Protein AF-N0E521-F1 (afdb_monomer_lite)

Structure (mmCIF, N/CA/C/O backbone):
data_AF-N0E521-F1
#
_entry.id   AF-N0E521-F1
#
loop_
_atom_site.group_PDB
_atom_site.id
_atom_site.type_symbol
_atom_site.label_atom_id
_atom_site.label_alt_id
_atom_site.label_comp_id
_atom_site.label_asym_id
_atom_site.label_entity_id
_atom_site.label_seq_id
_atom_site.pdbx_PDB_ins_code
_atom_site.Cartn_x
_atom_site.Cartn_y
_atom_site.Cartn_z
_atom_site.occupancy
_atom_site.B_iso_or_equiv
_atom_site.auth_seq_id
_atom_site.auth_comp_id
_atom_site.auth_asym_id
_atom_site.auth_atom_id
_atom_site.pdbx_PDB_model_num
ATOM 1 N N . MET A 1 1 ? 16.103 8.199 5.948 1.00 46.59 1 MET A N 1
ATOM 2 C CA . MET A 1 1 ? 16.875 9.278 5.288 1.00 46.59 1 MET A CA 1
ATOM 3 C C . MET A 1 1 ? 18.278 8.823 4.874 1.00 46.59 1 MET A C 1
ATOM 5 O O . MET A 1 1 ? 18.618 9.017 3.719 1.00 46.59 1 MET A O 1
ATOM 9 N N . TRP A 1 2 ? 19.080 8.174 5.734 1.00 37.97 2 TRP A N 1
ATOM 10 C CA . TRP A 1 2 ? 20.387 7.611 5.328 1.00 37.97 2 TRP A CA 1
ATOM 11 C C . TRP A 1 2 ? 20.276 6.378 4.413 1.00 37.97 2 TRP A C 1
ATOM 13 O O . TRP A 1 2 ? 20.953 6.327 3.389 1.00 37.97 2 TRP A O 1
ATOM 23 N N . ASP A 1 3 ? 19.371 5.443 4.712 1.00 48.19 3 ASP A N 1
ATOM 24 C CA . ASP A 1 3 ? 19.195 4.215 3.910 1.00 48.19 3 ASP A CA 1
ATOM 25 C C . ASP A 1 3 ? 18.693 4.485 2.487 1.00 48.19 3 ASP A C 1
ATOM 27 O O . ASP A 1 3 ? 19.039 3.788 1.538 1.00 48.19 3 ASP A O 1
ATOM 31 N N . GLU A 1 4 ? 17.904 5.543 2.326 1.00 47.03 4 GLU A N 1
ATOM 32 C CA . GLU A 1 4 ? 17.359 5.979 1.042 1.00 47.03 4 GLU A CA 1
ATOM 33 C C . GLU A 1 4 ? 18.460 6.555 0.138 1.00 47.03 4 GLU A C 1
ATOM 35 O O . GLU A 1 4 ? 18.543 6.223 -1.043 1.00 47.03 4 GLU A O 1
ATOM 40 N N . VAL A 1 5 ? 19.386 7.330 0.713 1.00 52.94 5 VAL A N 1
ATOM 41 C CA . VAL A 1 5 ? 20.561 7.854 0.000 1.00 52.94 5 VAL A CA 1
ATOM 42 C C . VAL A 1 5 ? 21.521 6.723 -0.383 1.00 52.94 5 VAL A C 1
ATOM 44 O O . VAL A 1 5 ? 22.036 6.720 -1.503 1.00 52.94 5 VAL A O 1
ATOM 47 N N . GLN A 1 6 ? 21.730 5.739 0.501 1.00 53.16 6 GLN A N 1
ATOM 48 C CA . GLN A 1 6 ? 22.562 4.567 0.200 1.00 53.16 6 GLN A CA 1
ATOM 49 C C . GLN A 1 6 ? 21.938 3.692 -0.895 1.00 53.16 6 GLN A C 1
ATOM 51 O O . GLN A 1 6 ? 22.637 3.334 -1.842 1.00 53.16 6 GLN A O 1
ATOM 56 N N . ARG A 1 7 ? 20.617 3.453 -0.864 1.00 57.22 7 ARG A N 1
ATOM 57 C CA . ARG A 1 7 ? 19.898 2.772 -1.958 1.00 57.22 7 ARG A CA 1
ATOM 58 C C . ARG A 1 7 ? 20.082 3.475 -3.296 1.00 57.22 7 ARG A C 1
ATOM 60 O O . ARG A 1 7 ? 20.398 2.820 -4.285 1.00 57.22 7 ARG A O 1
ATOM 67 N N . VAL A 1 8 ? 19.940 4.800 -3.336 1.00 57.16 8 VAL A N 1
ATOM 68 C CA . VAL A 1 8 ? 20.131 5.583 -4.567 1.00 57.16 8 VAL A CA 1
ATOM 69 C C . VAL A 1 8 ? 21.578 5.487 -5.075 1.00 57.16 8 VAL A C 1
ATOM 71 O O . VAL A 1 8 ? 21.795 5.383 -6.284 1.00 57.16 8 VAL A O 1
ATOM 74 N N . MET A 1 9 ? 22.582 5.478 -4.191 1.00 55.28 9 MET A N 1
ATOM 75 C CA . MET A 1 9 ? 23.992 5.313 -4.579 1.00 55.28 9 MET A CA 1
ATOM 76 C C . MET A 1 9 ? 24.327 3.891 -5.059 1.00 55.28 9 MET A C 1
ATOM 78 O O . MET A 1 9 ? 25.021 3.724 -6.067 1.00 55.28 9 MET A O 1
ATOM 82 N N . GLU A 1 10 ? 23.812 2.858 -4.395 1.00 57.22 10 GLU A N 1
ATOM 83 C CA . GLU A 1 10 ? 23.956 1.467 -4.834 1.00 57.22 10 GLU A CA 1
ATOM 84 C C . GLU A 1 10 ? 23.272 1.235 -6.186 1.00 57.22 10 GLU A C 1
ATOM 86 O O . GLU A 1 10 ? 23.843 0.617 -7.084 1.00 57.22 10 GLU A O 1
ATOM 91 N N . HIS A 1 11 ? 22.079 1.799 -6.381 1.00 56.94 11 HIS A N 1
ATOM 92 C CA . HIS A 1 11 ? 21.344 1.719 -7.640 1.00 56.94 11 HIS A CA 1
ATOM 93 C C . HIS A 1 11 ? 22.122 2.344 -8.812 1.00 56.94 11 HIS A C 1
ATOM 95 O O . HIS A 1 11 ? 22.154 1.779 -9.908 1.00 56.94 11 HIS A O 1
ATOM 101 N N . ARG A 1 12 ? 22.814 3.465 -8.562 1.00 54.88 12 ARG A N 1
ATOM 102 C CA . ARG A 1 12 ? 23.687 4.161 -9.529 1.00 54.88 12 ARG A CA 1
ATOM 103 C C . ARG A 1 12 ? 25.037 3.471 -9.776 1.00 54.88 12 ARG A C 1
ATOM 105 O O . ARG A 1 12 ? 25.749 3.852 -10.701 1.00 54.88 12 ARG A O 1
ATOM 112 N N . SER A 1 13 ? 25.422 2.486 -8.960 1.00 52.16 13 SER A N 1
ATOM 113 C CA . SER A 1 13 ? 26.712 1.779 -9.076 1.00 52.16 13 SER A CA 1
ATOM 114 C C . SER A 1 13 ? 26.594 0.323 -9.556 1.00 52.16 13 SER A C 1
ATOM 116 O O . SER A 1 13 ? 27.592 -0.267 -9.983 1.00 52.16 13 SER A O 1
ATOM 118 N N . LYS A 1 14 ? 25.385 -0.258 -9.572 1.00 52.12 14 LYS A N 1
ATOM 119 C CA . LYS A 1 14 ? 25.124 -1.611 -10.097 1.00 52.12 14 LYS A CA 1
ATOM 120 C C . LYS A 1 14 ? 25.264 -1.664 -11.630 1.00 52.12 14 LYS A C 1
ATOM 122 O O . LYS A 1 14 ? 24.544 -0.985 -12.355 1.00 52.12 14 LYS A O 1
ATOM 127 N N . GLY A 1 15 ? 26.148 -2.535 -12.137 1.00 51.25 15 GLY A N 1
ATOM 128 C CA . GLY A 1 15 ? 26.197 -2.920 -13.562 1.00 51.25 15 GLY A CA 1
ATOM 129 C C . GLY A 1 15 ? 27.360 -2.375 -14.406 1.00 51.25 15 GLY A C 1
ATOM 130 O O . GLY A 1 15 ? 27.257 -2.348 -15.633 1.00 51.25 15 GLY A O 1
ATOM 131 N N . GLY A 1 16 ? 28.471 -1.945 -13.795 1.00 48.19 16 GLY A N 1
ATOM 132 C CA . GLY A 1 16 ? 29.667 -1.506 -14.538 1.00 48.19 16 GLY A CA 1
ATOM 133 C C . GLY A 1 16 ? 29.504 -0.161 -15.255 1.00 48.19 16 GLY A C 1
ATOM 134 O O . GLY A 1 16 ? 30.244 0.144 -16.192 1.00 48.19 16 GLY A O 1
ATOM 135 N N . GLN A 1 17 ? 28.530 0.644 -14.832 1.00 53.44 17 GLN A N 1
ATOM 136 C CA . GLN A 1 17 ? 28.246 1.962 -15.385 1.00 53.44 17 GLN A CA 1
ATOM 137 C C . GLN A 1 17 ? 28.867 3.053 -14.505 1.00 53.44 17 GLN A C 1
ATOM 139 O O . GLN A 1 17 ? 28.664 3.084 -13.297 1.00 53.44 17 GLN A O 1
ATOM 144 N N . ARG A 1 18 ? 29.655 3.958 -15.103 1.00 49.66 18 ARG A N 1
ATOM 145 C CA . ARG A 1 18 ? 30.139 5.177 -14.433 1.00 49.66 18 ARG A CA 1
ATOM 146 C C . ARG A 1 18 ? 29.121 6.299 -14.652 1.00 49.66 18 ARG A C 1
ATOM 148 O O . ARG A 1 18 ? 29.211 7.035 -15.633 1.00 49.66 18 ARG A O 1
ATOM 155 N N . ASP A 1 19 ? 28.169 6.444 -13.737 1.00 52.84 19 ASP A N 1
ATOM 156 C CA . ASP A 1 19 ? 27.130 7.488 -13.761 1.00 52.84 19 ASP A CA 1
ATOM 157 C C . ASP A 1 19 ? 27.616 8.829 -13.188 1.00 52.84 19 ASP A C 1
ATOM 159 O O . ASP A 1 19 ? 27.039 9.382 -12.258 1.00 52.84 19 ASP A O 1
ATOM 163 N N . ARG A 1 20 ? 28.718 9.372 -13.725 1.00 54.22 20 ARG A N 1
ATOM 164 C CA . ARG A 1 20 ? 29.311 10.619 -13.199 1.00 54.22 20 ARG A CA 1
ATOM 165 C C . ARG A 1 20 ? 28.753 11.919 -13.791 1.00 54.22 20 ARG A C 1
ATOM 167 O O . ARG A 1 20 ? 28.993 12.958 -13.194 1.00 54.22 20 ARG A O 1
ATOM 174 N N . VAL A 1 21 ? 28.053 11.890 -14.934 1.00 56.22 21 VAL A N 1
ATOM 175 C CA . VAL A 1 21 ? 27.654 13.131 -15.646 1.00 56.22 21 VAL A CA 1
ATOM 176 C C . VAL A 1 21 ? 26.232 13.092 -16.226 1.00 56.22 21 VAL A C 1
ATOM 178 O O . VAL A 1 21 ? 25.493 14.062 -16.094 1.00 56.22 21 VAL A O 1
ATOM 181 N N . HIS A 1 22 ? 25.803 11.975 -16.825 1.00 66.31 22 HIS A N 1
ATOM 182 C CA . HIS A 1 22 ? 24.466 11.845 -17.420 1.00 66.31 22 HIS A CA 1
ATOM 183 C C . HIS A 1 22 ? 23.807 10.532 -16.972 1.00 66.31 22 HIS A C 1
ATOM 185 O O . HIS A 1 22 ? 24.270 9.443 -17.336 1.00 66.31 22 HIS A O 1
ATOM 191 N N . TYR A 1 23 ? 22.759 10.657 -16.153 1.00 69.25 23 TYR A N 1
ATOM 192 C CA . TYR A 1 23 ? 21.972 9.552 -15.603 1.00 69.25 23 TYR A CA 1
ATOM 193 C C . TYR A 1 23 ? 20.644 9.407 -16.350 1.00 69.25 23 TYR A C 1
ATOM 195 O O . TYR A 1 23 ? 20.014 10.408 -16.681 1.00 69.25 23 TYR A O 1
ATOM 203 N N . HIS A 1 24 ? 20.234 8.159 -16.572 1.00 78.19 24 HIS A N 1
ATOM 204 C CA . HIS A 1 24 ? 18.886 7.779 -16.987 1.00 78.19 24 HIS A CA 1
ATOM 205 C C . HIS A 1 24 ? 18.610 6.366 -16.453 1.00 78.19 24 HIS A C 1
ATOM 207 O O . HIS A 1 24 ? 19.466 5.495 -16.588 1.00 78.19 24 HIS A O 1
ATOM 213 N N . TYR A 1 25 ? 17.436 6.099 -15.879 1.00 73.81 25 TYR A N 1
ATOM 214 C CA . TYR A 1 25 ? 17.163 4.826 -15.185 1.00 73.81 25 TYR A CA 1
ATOM 215 C C . TYR A 1 25 ? 17.134 3.593 -16.117 1.00 73.81 25 TYR A C 1
ATOM 217 O O . TYR A 1 25 ? 17.561 2.512 -15.724 1.00 73.81 25 TYR A O 1
ATOM 225 N N . LEU A 1 26 ? 16.717 3.747 -17.382 1.00 78.88 26 LEU A N 1
ATOM 226 C CA . LEU A 1 26 ? 16.814 2.698 -18.419 1.00 78.88 26 LEU A CA 1
ATOM 227 C C . LEU A 1 26 ? 18.245 2.397 -18.910 1.00 78.88 26 LEU A C 1
ATOM 229 O O . LEU A 1 26 ? 18.470 1.454 -19.679 1.00 78.88 26 LEU A O 1
ATOM 233 N N . LYS A 1 27 ? 19.239 3.195 -18.509 1.00 78.50 27 LYS A N 1
ATOM 234 C CA . LYS A 1 27 ? 20.624 3.023 -18.949 1.00 78.50 27 LYS A CA 1
ATOM 235 C C . LYS A 1 27 ? 21.184 1.701 -18.410 1.00 78.50 27 LYS A C 1
ATOM 237 O O . LYS A 1 27 ? 21.121 1.404 -17.225 1.00 78.50 27 LYS A O 1
ATOM 242 N N . GLY A 1 28 ? 21.744 0.885 -19.306 1.00 72.12 28 GLY A N 1
ATOM 243 C CA . GLY A 1 28 ? 22.316 -0.423 -18.958 1.00 72.12 28 GLY A CA 1
ATOM 244 C C . GLY A 1 28 ? 21.333 -1.595 -18.933 1.00 72.12 28 GLY A C 1
ATOM 245 O O . GLY A 1 28 ? 21.794 -2.735 -18.927 1.00 72.12 28 GLY A O 1
ATOM 246 N N . LEU A 1 29 ? 20.025 -1.336 -19.003 1.00 79.69 29 LEU A N 1
ATOM 247 C CA . LEU A 1 29 ? 18.995 -2.371 -19.142 1.00 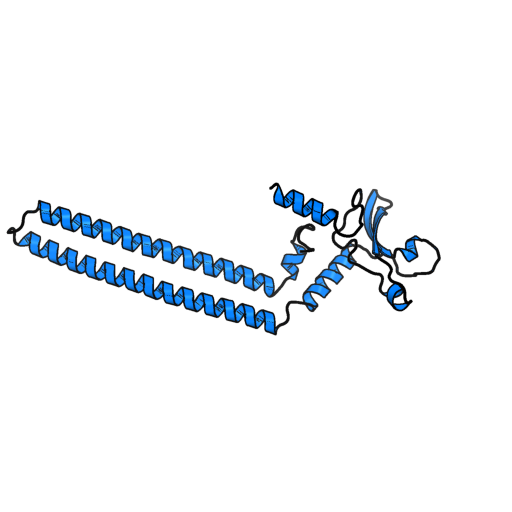79.69 29 LEU A CA 1
ATOM 248 C C . LEU A 1 29 ? 18.717 -2.730 -20.607 1.00 79.69 29 LEU A C 1
ATOM 250 O O . LEU A 1 29 ? 18.365 -3.863 -20.916 1.00 79.69 29 LEU A O 1
ATOM 254 N N . MET A 1 30 ? 18.903 -1.777 -21.520 1.00 84.75 30 MET A N 1
ATOM 255 C CA . MET A 1 30 ? 18.505 -1.940 -22.917 1.00 84.75 30 MET A CA 1
ATOM 256 C C . MET A 1 30 ? 19.641 -2.433 -23.820 1.00 84.75 30 MET A C 1
ATOM 258 O O . MET A 1 30 ? 20.773 -1.931 -23.778 1.00 84.75 30 MET A O 1
ATOM 262 N N . TYR A 1 31 ? 19.297 -3.363 -24.710 1.00 88.88 31 TYR A N 1
ATOM 263 C CA . TYR A 1 31 ? 20.155 -3.873 -25.777 1.00 88.88 31 TYR A CA 1
ATOM 264 C C . TYR A 1 31 ? 19.538 -3.570 -27.144 1.00 88.88 31 TYR A C 1
ATOM 266 O O . TYR A 1 31 ? 18.325 -3.472 -27.298 1.00 88.88 31 TYR A O 1
ATOM 274 N N . CYS A 1 32 ? 20.390 -3.388 -28.146 1.00 90.00 32 CYS A N 1
ATOM 275 C CA . CYS A 1 32 ? 19.971 -3.122 -29.511 1.00 90.00 32 CYS A CA 1
ATOM 276 C C . CYS A 1 32 ? 19.503 -4.418 -30.180 1.00 90.00 32 CYS A C 1
ATOM 278 O O . CYS A 1 32 ? 20.328 -5.270 -30.509 1.00 90.00 32 CYS A O 1
ATOM 280 N N . ASP A 1 33 ? 18.205 -4.513 -30.458 1.00 88.56 33 ASP A N 1
ATOM 281 C CA . ASP A 1 33 ? 17.606 -5.674 -31.120 1.00 88.56 33 ASP A CA 1
ATOM 282 C C . ASP A 1 33 ? 18.217 -5.952 -32.506 1.00 88.56 33 ASP A C 1
ATOM 284 O O . ASP A 1 33 ? 18.636 -7.069 -32.791 1.00 88.56 33 ASP A O 1
ATOM 288 N N . ARG A 1 34 ? 18.439 -4.915 -33.329 1.00 90.56 34 ARG A N 1
ATOM 289 C CA . ARG A 1 34 ? 19.124 -5.063 -34.632 1.00 90.56 34 ARG A CA 1
ATOM 290 C C . ARG A 1 34 ? 20.522 -5.672 -34.509 1.00 90.56 34 ARG A C 1
ATOM 292 O O . ARG A 1 34 ? 20.974 -6.379 -35.400 1.00 90.56 34 ARG A O 1
ATOM 299 N N . CYS A 1 35 ? 21.248 -5.382 -33.431 1.00 90.69 35 CYS A N 1
ATOM 300 C CA . CYS A 1 35 ? 22.546 -6.009 -33.183 1.00 90.69 35 CYS A CA 1
ATOM 301 C C . CYS A 1 35 ? 22.382 -7.477 -32.797 1.00 90.69 35 CYS A C 1
ATOM 303 O O . CYS A 1 35 ? 23.118 -8.312 -33.316 1.00 90.69 35 CYS A O 1
ATOM 305 N N . THR A 1 36 ? 21.405 -7.777 -31.943 1.00 90.25 36 THR A N 1
ATOM 306 C CA . THR A 1 36 ? 21.079 -9.145 -31.535 1.00 90.25 36 THR A CA 1
ATOM 307 C C . THR A 1 36 ? 20.717 -10.008 -32.743 1.00 90.25 36 THR A C 1
ATOM 309 O O . THR A 1 36 ? 21.282 -11.085 -32.902 1.00 90.25 36 THR A O 1
ATOM 312 N N . GLN A 1 37 ? 19.878 -9.499 -33.651 1.00 89.12 37 GLN A N 1
ATOM 313 C CA . GLN A 1 37 ? 19.533 -10.161 -34.917 1.00 89.12 37 GLN A CA 1
ATOM 314 C C . GLN A 1 37 ? 20.762 -10.422 -35.806 1.00 89.12 37 GLN A C 1
ATOM 316 O O . GLN A 1 37 ? 20.825 -11.427 -36.503 1.00 89.12 37 GLN A O 1
ATOM 321 N N . ASN A 1 38 ? 21.775 -9.553 -35.733 1.00 88.25 38 ASN A N 1
ATOM 322 C CA . ASN A 1 38 ? 23.062 -9.708 -36.417 1.00 88.25 38 ASN A CA 1
ATOM 323 C C . ASN A 1 38 ? 24.096 -10.519 -35.602 1.00 88.25 38 ASN A C 1
ATOM 325 O O . ASN A 1 38 ? 25.300 -10.404 -35.836 1.00 88.25 38 ASN A O 1
ATOM 329 N N . GLY A 1 39 ? 23.656 -11.303 -34.612 1.00 88.75 39 GLY A N 1
ATOM 330 C CA . GLY A 1 39 ? 24.503 -12.227 -33.854 1.00 88.75 39 GLY A CA 1
ATOM 331 C C . GLY A 1 39 ? 25.431 -11.575 -32.827 1.00 88.75 39 GLY A C 1
ATOM 332 O O . GLY A 1 39 ? 26.392 -12.204 -32.388 1.00 88.75 39 GLY A O 1
ATOM 333 N N . ARG A 1 40 ? 25.185 -10.320 -32.426 1.00 89.12 40 ARG A N 1
ATOM 334 C CA . ARG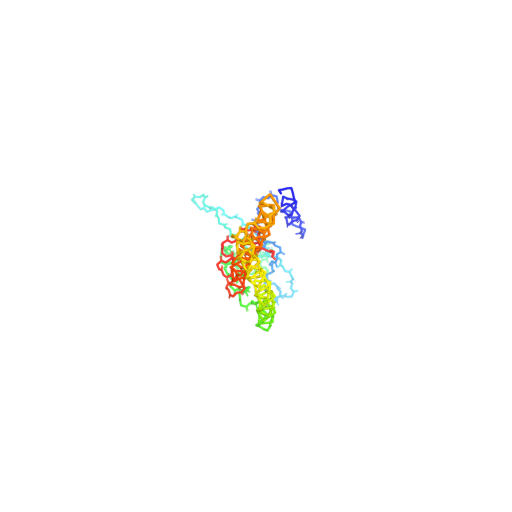 A 1 40 ? 26.024 -9.616 -31.441 1.00 89.12 40 ARG A CA 1
ATOM 335 C C . ARG A 1 40 ? 25.201 -8.911 -30.366 1.00 89.12 40 ARG A C 1
ATOM 337 O O . ARG A 1 40 ? 24.245 -8.198 -30.647 1.00 89.12 40 ARG A O 1
ATOM 344 N N . ALA A 1 41 ? 25.634 -9.005 -29.115 1.00 88.00 41 ALA A N 1
ATOM 345 C CA . ALA A 1 41 ? 25.039 -8.226 -28.035 1.00 88.00 41 ALA A CA 1
ATOM 346 C C . ALA A 1 41 ? 25.621 -6.804 -28.027 1.00 88.00 41 ALA A C 1
ATOM 348 O O . ALA A 1 41 ? 26.826 -6.613 -27.863 1.00 88.00 41 ALA A O 1
ATOM 349 N N . SER A 1 42 ? 24.775 -5.784 -28.179 1.00 88.25 42 SER A N 1
ATOM 350 C CA . SER A 1 42 ? 25.200 -4.382 -28.089 1.00 88.25 42 SER A CA 1
ATOM 351 C C . SER A 1 42 ? 24.282 -3.594 -27.170 1.00 88.25 42 SER A C 1
ATOM 353 O O . SER A 1 42 ? 23.070 -3.594 -27.364 1.00 88.25 42 SER A O 1
ATOM 355 N N . ARG A 1 43 ? 24.853 -2.913 -26.174 1.00 88.69 43 ARG A N 1
ATOM 356 C CA . ARG A 1 43 ? 24.092 -2.083 -25.230 1.00 88.69 43 ARG A CA 1
ATOM 357 C C . ARG A 1 43 ? 23.661 -0.764 -25.863 1.00 88.69 43 ARG A C 1
ATOM 359 O O . ARG A 1 43 ? 24.378 -0.199 -26.694 1.00 88.69 43 ARG A O 1
ATOM 366 N N . MET A 1 44 ? 22.520 -0.262 -25.406 1.00 89.44 44 MET A N 1
ATOM 367 C CA . MET A 1 44 ? 22.089 1.108 -25.662 1.00 89.44 44 MET A CA 1
ATOM 368 C C . MET A 1 44 ? 22.813 2.060 -24.704 1.00 89.44 44 MET A C 1
ATOM 370 O O . MET A 1 44 ? 22.931 1.800 -23.505 1.00 89.44 44 MET A O 1
ATOM 374 N N . ILE A 1 45 ? 23.317 3.159 -25.251 1.00 88.62 45 ILE A N 1
ATOM 375 C CA . ILE A 1 45 ? 24.042 4.212 -24.549 1.00 88.62 45 ILE A CA 1
ATOM 376 C C . ILE A 1 45 ? 23.148 5.442 -24.491 1.00 88.62 45 ILE A C 1
ATOM 378 O O . ILE A 1 45 ? 22.618 5.876 -25.513 1.00 88.62 45 ILE A O 1
ATOM 382 N N . PHE A 1 46 ? 23.003 5.993 -23.291 1.00 88.00 46 PHE A N 1
ATOM 383 C CA . PHE A 1 46 ? 22.322 7.258 -23.068 1.00 88.00 46 PHE A CA 1
ATOM 384 C C . PHE A 1 46 ? 23.236 8.432 -23.431 1.00 88.00 46 PHE A C 1
ATOM 386 O O . PHE A 1 46 ? 24.403 8.455 -23.030 1.00 88.00 46 PHE A O 1
ATOM 393 N N . THR A 1 47 ? 22.712 9.405 -24.169 1.00 85.31 47 THR A N 1
ATOM 394 C CA . THR A 1 47 ? 23.430 10.615 -24.571 1.00 85.31 47 THR A CA 1
ATOM 395 C C . THR A 1 47 ? 22.510 11.829 -24.510 1.00 85.31 47 THR A C 1
ATOM 397 O O . THR A 1 47 ? 21.315 11.718 -24.777 1.00 85.31 47 THR A O 1
ATOM 400 N N . LYS A 1 48 ? 23.079 12.986 -24.162 1.00 85.62 48 LYS A N 1
ATOM 401 C CA . LYS A 1 48 ? 22.401 14.280 -24.218 1.00 85.62 48 LYS A CA 1
ATOM 402 C C . LYS A 1 48 ? 22.983 15.081 -25.371 1.00 85.62 48 LYS A C 1
ATOM 404 O O . LYS A 1 48 ? 24.202 15.211 -25.464 1.00 85.62 48 LYS A O 1
ATOM 409 N N . ALA A 1 49 ? 22.124 15.604 -26.233 1.00 82.62 49 ALA A N 1
ATOM 410 C CA . ALA A 1 49 ? 22.513 16.469 -27.337 1.00 82.62 49 ALA A CA 1
ATOM 411 C C . ALA A 1 49 ? 21.974 17.881 -27.105 1.00 82.62 49 ALA A C 1
ATOM 413 O O . ALA A 1 49 ? 20.802 18.053 -26.778 1.00 82.62 49 ALA A O 1
ATOM 414 N N . GLU A 1 50 ? 22.825 18.884 -27.294 1.00 82.19 50 GLU A N 1
ATOM 415 C CA . GLU A 1 50 ? 22.427 20.289 -27.240 1.00 82.19 50 GLU A CA 1
ATOM 416 C C . GLU A 1 50 ? 21.838 20.715 -28.594 1.00 82.19 50 GLU A C 1
ATOM 418 O O . GLU A 1 50 ? 22.427 20.510 -29.659 1.00 82.19 50 GLU A O 1
ATOM 423 N N . GLY A 1 51 ? 20.632 21.269 -28.558 1.00 76.94 51 GLY A N 1
ATOM 424 C CA . GLY A 1 51 ? 19.937 21.822 -29.707 1.00 76.94 51 GLY A CA 1
ATOM 425 C C . GLY A 1 51 ? 20.408 23.235 -30.040 1.00 76.94 51 GLY A C 1
ATOM 426 O O . GLY A 1 51 ? 21.031 23.929 -29.245 1.00 76.94 51 GLY A O 1
ATOM 427 N N . ARG A 1 52 ? 20.028 23.723 -31.225 1.00 74.81 52 ARG A N 1
ATOM 428 C CA . ARG A 1 52 ? 20.452 25.041 -31.746 1.00 74.81 52 ARG A CA 1
ATOM 429 C C . ARG A 1 52 ? 20.046 26.248 -30.886 1.00 74.81 52 ARG A C 1
ATOM 431 O O . ARG A 1 52 ? 20.548 27.339 -31.123 1.00 74.81 52 ARG A O 1
ATOM 438 N N . ARG A 1 53 ? 19.104 26.074 -29.955 1.00 77.81 53 ARG A N 1
ATOM 439 C CA . ARG A 1 53 ? 18.582 27.119 -29.057 1.00 77.81 53 ARG A CA 1
ATOM 440 C C . ARG A 1 53 ? 19.069 26.968 -27.607 1.00 77.81 53 ARG A C 1
ATOM 442 O O . ARG A 1 53 ? 18.598 27.704 -26.753 1.00 77.81 53 ARG A O 1
ATOM 449 N N . GLY A 1 54 ? 19.989 26.034 -27.340 1.00 74.12 54 GLY A N 1
ATOM 450 C CA . GLY A 1 54 ? 20.478 25.720 -25.991 1.00 74.12 54 GLY A CA 1
ATOM 451 C C . GLY A 1 54 ? 19.633 24.690 -25.227 1.00 74.12 54 GLY A C 1
ATOM 452 O O . GLY A 1 54 ? 19.948 24.371 -24.085 1.00 74.12 54 GLY A O 1
ATOM 453 N N . ASP A 1 55 ? 18.573 24.150 -25.841 1.00 80.19 55 ASP A N 1
ATOM 454 C CA . ASP A 1 55 ? 17.759 23.081 -25.248 1.00 80.19 55 ASP A CA 1
ATOM 455 C C . ASP A 1 55 ? 18.493 21.736 -25.302 1.00 80.19 55 ASP A C 1
ATOM 457 O O . ASP A 1 55 ? 19.047 21.373 -26.340 1.00 80.19 55 ASP A O 1
ATOM 461 N N . TYR A 1 56 ? 18.449 20.955 -24.224 1.00 79.56 56 TYR A N 1
ATOM 462 C CA . TYR A 1 56 ? 19.028 19.611 -24.190 1.00 79.56 56 TYR A CA 1
ATOM 463 C C . TYR A 1 56 ? 17.984 18.553 -24.536 1.00 79.56 56 TYR A C 1
ATOM 465 O O . TYR A 1 56 ? 16.887 18.539 -23.984 1.00 79.56 56 TYR A O 1
ATOM 473 N N . TYR A 1 57 ? 18.363 17.629 -25.412 1.00 83.50 57 TYR A N 1
ATOM 474 C CA . TYR A 1 57 ? 17.542 16.500 -25.822 1.00 83.50 57 TYR A CA 1
ATOM 475 C C . TYR A 1 57 ? 18.211 15.186 -25.438 1.00 83.50 57 TYR A C 1
ATOM 477 O O . TYR A 1 57 ? 19.389 14.952 -25.725 1.00 83.50 57 TYR A O 1
ATOM 485 N N . ASP A 1 58 ? 17.424 14.319 -24.819 1.00 89.44 58 ASP A N 1
ATOM 486 C CA . ASP A 1 58 ? 17.861 13.042 -24.279 1.00 89.44 58 ASP A CA 1
ATOM 487 C C . ASP A 1 58 ? 17.597 11.918 -25.291 1.00 89.44 58 ASP A C 1
ATOM 489 O O . ASP A 1 58 ? 16.484 11.772 -25.804 1.00 89.44 58 ASP A O 1
ATOM 493 N N . TYR A 1 59 ? 18.620 11.110 -25.581 1.00 90.44 59 TYR A N 1
ATOM 494 C CA . TYR A 1 59 ? 18.552 10.038 -26.575 1.00 90.44 59 TYR A CA 1
ATOM 495 C C . TYR A 1 59 ? 19.225 8.748 -26.109 1.00 90.44 59 TYR A C 1
ATOM 497 O O . TYR A 1 59 ? 20.183 8.747 -25.334 1.00 90.44 59 TYR A O 1
ATOM 505 N N . PHE A 1 60 ? 18.784 7.639 -26.697 1.00 90.81 60 PHE A N 1
ATOM 506 C CA . PHE A 1 60 ? 19.474 6.359 -26.678 1.00 90.81 60 PHE A CA 1
ATOM 507 C C . PHE A 1 60 ? 20.040 6.017 -28.054 1.00 90.81 60 PHE A C 1
ATOM 509 O O . PHE A 1 60 ? 19.362 6.121 -29.074 1.00 90.81 60 PHE A O 1
ATOM 516 N N . ALA A 1 61 ? 21.285 5.549 -28.079 1.00 91.31 61 ALA A N 1
ATOM 517 C CA . ALA A 1 61 ? 21.949 5.082 -29.289 1.00 91.31 61 ALA A CA 1
ATOM 518 C C . ALA A 1 61 ? 22.645 3.743 -29.053 1.00 91.31 61 ALA A C 1
ATOM 520 O O . ALA A 1 61 ? 23.208 3.489 -27.990 1.00 91.31 61 ALA A O 1
ATOM 521 N N . CYS A 1 62 ? 22.648 2.878 -30.062 1.00 91.69 62 CYS A N 1
ATOM 522 C CA . CYS A 1 62 ? 23.415 1.639 -30.010 1.00 91.69 62 CYS A CA 1
ATOM 523 C C . CYS A 1 62 ? 24.922 1.940 -29.914 1.00 91.69 62 CYS A C 1
ATOM 525 O O . CYS A 1 62 ? 25.448 2.730 -30.700 1.00 91.69 62 CYS A O 1
ATOM 527 N N . ARG A 1 63 ? 25.646 1.258 -29.014 1.00 89.75 63 ARG A N 1
ATOM 528 C CA . ARG A 1 63 ? 27.106 1.404 -28.885 1.00 89.75 63 ARG A CA 1
ATOM 529 C C . ARG A 1 63 ? 27.845 1.202 -30.213 1.00 89.75 63 ARG A C 1
ATOM 531 O O . ARG A 1 63 ? 28.711 1.998 -30.551 1.00 89.75 63 ARG A O 1
ATOM 538 N N . VAL A 1 64 ? 27.484 0.176 -30.984 1.00 88.62 64 VAL A N 1
ATOM 539 C CA . VAL A 1 64 ? 28.157 -0.140 -32.261 1.00 88.62 64 VAL A CA 1
ATOM 540 C C . VAL A 1 64 ? 27.943 0.957 -33.311 1.00 88.62 64 VAL A C 1
ATOM 542 O O . VAL A 1 64 ? 28.817 1.202 -34.138 1.00 88.62 64 VAL A O 1
ATOM 545 N N . ARG A 1 65 ? 26.804 1.659 -33.263 1.00 89.62 65 ARG A N 1
ATOM 546 C CA . ARG A 1 65 ? 26.579 2.844 -34.100 1.00 89.62 65 ARG A CA 1
ATOM 547 C C . ARG A 1 65 ? 27.524 3.978 -33.710 1.00 89.62 65 ARG A C 1
ATOM 549 O O . ARG A 1 65 ? 28.119 4.590 -34.589 1.00 89.62 65 ARG A O 1
ATOM 556 N N . LEU A 1 66 ? 27.663 4.247 -32.410 1.00 87.12 66 LEU A N 1
ATOM 557 C CA . LEU A 1 66 ? 28.533 5.314 -31.901 1.00 87.12 66 LEU A CA 1
ATOM 558 C C . LEU A 1 66 ? 30.015 5.072 -32.220 1.00 87.12 66 LEU A C 1
ATOM 560 O O . LEU A 1 66 ? 30.764 6.025 -32.387 1.00 87.12 66 LEU A O 1
ATOM 564 N N . GLU A 1 67 ? 30.429 3.811 -32.361 1.00 86.69 67 GLU A N 1
ATOM 565 C CA . GLU A 1 67 ? 31.781 3.441 -32.800 1.00 86.69 67 GLU A CA 1
ATOM 566 C C . GLU A 1 67 ? 32.047 3.754 -34.292 1.00 86.69 67 GLU A C 1
ATOM 568 O O . GLU A 1 67 ? 33.178 3.617 -34.754 1.00 86.69 67 GLU A O 1
ATOM 573 N N . GLY A 1 68 ? 31.036 4.189 -35.059 1.00 76.31 68 GLY A N 1
ATOM 574 C CA . GLY A 1 68 ? 31.209 4.820 -36.374 1.00 76.31 68 GLY A CA 1
ATOM 575 C C . GLY A 1 68 ? 31.560 3.883 -37.535 1.00 76.31 68 GL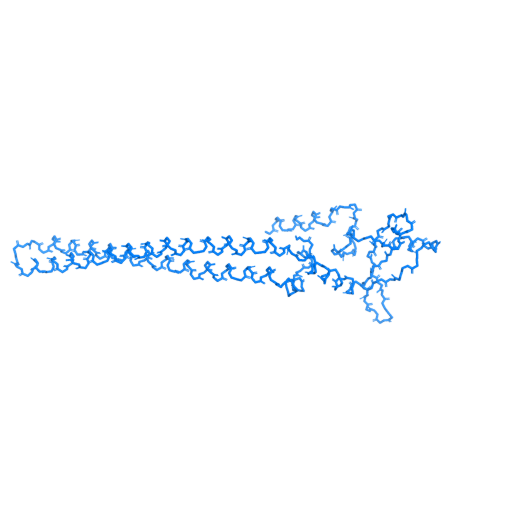Y A C 1
ATOM 576 O O . GLY A 1 68 ? 31.751 4.345 -38.654 1.00 76.31 68 GLY A O 1
ATOM 577 N N . LYS A 1 69 ? 31.607 2.562 -37.323 1.00 77.50 69 LYS A N 1
ATOM 578 C CA . LYS A 1 69 ? 32.010 1.579 -38.353 1.00 77.50 69 LYS A CA 1
ATOM 579 C C . LYS A 1 69 ? 30.896 1.181 -39.336 1.00 77.50 69 LYS A C 1
ATOM 581 O O . LYS A 1 69 ? 31.044 0.197 -40.052 1.00 77.50 69 LYS A O 1
ATOM 586 N N . GLY A 1 70 ? 29.751 1.871 -39.320 1.00 76.94 70 GLY A N 1
ATOM 587 C CA . GLY A 1 70 ? 28.597 1.564 -40.181 1.00 76.94 70 GLY A CA 1
ATOM 588 C C . GLY A 1 70 ? 27.933 0.208 -39.914 1.00 76.94 70 GLY A C 1
ATOM 589 O O . GLY A 1 70 ? 27.108 -0.241 -40.697 1.00 76.94 70 GLY A O 1
ATOM 590 N N . GLN A 1 71 ? 28.276 -0.467 -38.814 1.00 82.62 71 GLN A N 1
ATOM 591 C CA . GLN A 1 71 ? 27.830 -1.840 -38.580 1.00 82.62 71 GLN A CA 1
ATOM 592 C C . GLN A 1 71 ? 26.425 -1.919 -37.965 1.00 82.62 71 GLN A C 1
ATOM 594 O O . GLN A 1 71 ? 25.880 -3.014 -37.882 1.00 82.62 71 GLN A O 1
ATOM 599 N N . CYS A 1 72 ? 25.853 -0.805 -37.496 1.00 88.19 72 CYS A N 1
ATOM 600 C CA . CYS A 1 72 ? 24.493 -0.698 -36.962 1.00 88.19 72 CYS A CA 1
ATOM 601 C C . CYS A 1 72 ? 23.837 0.579 -37.494 1.00 88.19 72 CYS A C 1
ATOM 603 O O . CYS A 1 72 ? 24.389 1.668 -37.331 1.00 88.19 72 CYS A O 1
ATOM 605 N N . ASP A 1 73 ? 22.653 0.449 -38.082 1.00 89.19 73 ASP A N 1
ATOM 606 C CA . ASP A 1 73 ? 21.906 1.531 -38.728 1.00 89.19 73 ASP A CA 1
ATOM 607 C C . ASP A 1 73 ? 20.751 2.081 -37.866 1.00 89.19 73 ASP A C 1
ATOM 609 O O . ASP A 1 73 ? 20.089 3.037 -38.267 1.00 89.19 73 ASP A O 1
ATOM 613 N N . LEU A 1 74 ? 20.538 1.538 -36.658 1.00 89.75 74 LEU A N 1
ATOM 614 C CA . LEU A 1 74 ? 19.477 1.965 -35.734 1.00 89.75 74 LEU A CA 1
ATOM 615 C C . LEU A 1 74 ? 19.541 3.484 -35.478 1.00 89.75 74 LEU A C 1
ATOM 617 O O . LEU A 1 74 ? 20.606 3.954 -35.077 1.00 89.75 74 LEU A O 1
ATOM 621 N N . PRO A 1 75 ? 18.464 4.266 -35.668 1.00 90.38 75 PRO A N 1
ATOM 622 C CA . PRO A 1 75 ? 18.485 5.705 -35.410 1.00 90.38 75 PRO A CA 1
ATOM 623 C C . PRO A 1 75 ? 18.684 6.028 -33.920 1.00 90.38 75 PRO A C 1
ATOM 625 O O . PRO A 1 75 ? 18.553 5.165 -33.052 1.00 90.38 75 PRO A O 1
ATOM 628 N N . TYR A 1 76 ? 18.999 7.292 -33.625 1.00 90.00 76 TYR A N 1
ATOM 629 C CA . TYR A 1 76 ? 18.930 7.799 -32.254 1.00 90.00 76 TYR A CA 1
ATOM 630 C C . TYR A 1 76 ? 17.472 7.777 -31.806 1.00 90.00 76 TYR A C 1
ATOM 632 O O . TYR A 1 76 ? 16.608 8.324 -32.489 1.00 90.00 76 TYR A O 1
ATOM 640 N N . LEU A 1 77 ? 17.207 7.130 -30.678 1.00 91.31 77 LEU A N 1
ATOM 641 C CA . LEU A 1 77 ? 15.863 6.992 -30.137 1.00 91.31 77 LEU A CA 1
ATOM 642 C C . LEU A 1 77 ? 15.643 8.078 -29.081 1.00 91.31 77 LEU A C 1
ATOM 644 O O . LEU A 1 77 ? 16.422 8.119 -28.125 1.00 91.31 77 LEU A O 1
ATOM 648 N N . PRO A 1 78 ? 14.638 8.960 -29.220 1.00 91.38 78 PRO A N 1
ATOM 649 C CA . PRO A 1 78 ? 14.311 9.934 -28.183 1.00 91.38 78 PRO A CA 1
ATOM 650 C C . PRO A 1 78 ? 13.975 9.223 -26.874 1.00 91.38 78 PRO A C 1
ATOM 652 O O . PRO A 1 78 ? 13.152 8.306 -26.874 1.00 91.38 78 PRO A O 1
ATOM 655 N N . ALA A 1 79 ? 14.586 9.646 -25.766 1.00 87.56 79 ALA A N 1
ATOM 656 C CA . ALA A 1 79 ? 14.404 9.004 -24.467 1.00 87.56 79 ALA A CA 1
ATOM 657 C C . ALA A 1 79 ? 12.920 8.913 -24.091 1.00 87.56 79 ALA A C 1
ATOM 659 O O . ALA A 1 79 ? 12.438 7.814 -23.860 1.00 87.56 79 ALA A O 1
ATOM 660 N N . ALA A 1 80 ? 12.167 10.011 -24.204 1.00 83.06 80 ALA A N 1
ATOM 661 C CA . ALA A 1 80 ? 10.733 10.039 -23.898 1.00 83.06 80 ALA A CA 1
ATOM 662 C C . ALA A 1 80 ? 9.899 8.999 -24.677 1.00 83.06 80 ALA A C 1
ATOM 664 O O . ALA A 1 80 ? 8.958 8.423 -24.139 1.00 83.06 80 ALA A O 1
ATOM 665 N N . GLN A 1 81 ? 10.241 8.723 -25.942 1.00 85.62 81 GLN A N 1
ATOM 666 C CA . GLN A 1 81 ? 9.540 7.698 -26.730 1.00 85.62 81 GLN A CA 1
ATOM 667 C C . GLN A 1 81 ? 9.906 6.291 -26.259 1.00 85.62 81 GLN A C 1
ATOM 669 O O . GLN A 1 81 ? 9.046 5.419 -26.170 1.00 85.62 81 GLN A O 1
ATOM 674 N N . VAL A 1 82 ? 11.183 6.072 -25.942 1.00 86.69 82 VAL A N 1
ATOM 675 C CA . VAL A 1 82 ? 11.654 4.803 -25.383 1.00 86.69 82 VAL A CA 1
ATOM 676 C C . VAL A 1 82 ? 10.987 4.534 -24.037 1.00 86.69 82 VAL A C 1
ATOM 678 O O . VAL A 1 82 ? 10.495 3.433 -23.825 1.00 86.69 82 VAL A O 1
ATOM 681 N N . GLU A 1 83 ? 10.915 5.532 -23.160 1.00 84.25 83 GLU A N 1
ATOM 682 C CA . GLU A 1 83 ? 10.230 5.437 -21.869 1.00 84.25 83 GLU A CA 1
ATOM 683 C C . GLU A 1 83 ? 8.757 5.078 -22.032 1.00 84.25 83 GLU A C 1
ATOM 685 O O . GLU A 1 83 ? 8.282 4.151 -21.382 1.00 84.25 83 GLU A O 1
ATOM 690 N N . TRP A 1 84 ? 8.056 5.753 -22.947 1.00 80.94 84 TRP A N 1
ATOM 691 C CA . TRP A 1 84 ? 6.655 5.459 -23.231 1.00 80.94 84 TRP A CA 1
ATOM 692 C C . TRP A 1 84 ? 6.460 4.010 -23.690 1.00 80.94 84 TRP A C 1
ATOM 694 O O . TRP A 1 84 ? 5.621 3.297 -23.147 1.00 80.94 84 TRP A O 1
ATOM 704 N N . HIS A 1 85 ? 7.279 3.536 -24.634 1.00 81.12 85 HIS A N 1
ATOM 705 C CA . HIS A 1 85 ? 7.192 2.160 -25.129 1.00 81.12 85 HIS A CA 1
ATOM 706 C C . HIS A 1 85 ? 7.578 1.114 -24.080 1.00 81.12 85 HIS A C 1
ATOM 708 O O . HIS A 1 85 ? 7.006 0.023 -24.073 1.00 81.12 85 HIS A O 1
ATOM 714 N N . VAL A 1 86 ? 8.535 1.423 -23.202 1.00 78.75 86 VAL A N 1
ATOM 715 C CA . VAL A 1 86 ? 8.887 0.553 -22.076 1.00 78.75 86 VAL A CA 1
ATOM 716 C C . VAL A 1 86 ? 7.715 0.473 -21.100 1.00 78.75 86 VAL A C 1
ATOM 718 O O . VAL A 1 86 ? 7.295 -0.634 -20.780 1.00 78.75 86 VAL A O 1
ATOM 721 N N . ALA A 1 87 ? 7.136 1.606 -20.697 1.00 72.25 87 ALA A N 1
ATOM 722 C CA . ALA A 1 87 ? 5.966 1.654 -19.818 1.00 72.25 87 ALA A CA 1
ATOM 723 C C . ALA A 1 87 ? 4.794 0.829 -20.375 1.00 72.25 87 ALA A C 1
ATOM 725 O O . ALA A 1 87 ? 4.267 -0.062 -19.713 1.00 72.25 87 ALA A O 1
ATOM 726 N N . ASP A 1 88 ? 4.454 1.076 -21.638 1.00 72.94 88 ASP A N 1
ATOM 727 C CA . ASP A 1 88 ? 3.388 0.406 -22.379 1.00 72.94 88 ASP A CA 1
ATOM 728 C C . ASP A 1 88 ? 3.645 -1.111 -22.519 1.00 72.94 88 ASP A C 1
ATOM 730 O O . ASP A 1 88 ? 2.733 -1.933 -22.406 1.00 72.94 88 ASP A O 1
ATOM 734 N N . HIS A 1 89 ? 4.903 -1.530 -22.691 1.00 72.25 89 HIS A N 1
ATOM 735 C CA . HIS A 1 89 ? 5.265 -2.948 -22.691 1.00 72.25 89 HIS A CA 1
ATOM 736 C C . HIS A 1 89 ? 5.161 -3.597 -21.303 1.00 72.25 89 HIS A C 1
ATOM 738 O O . HIS A 1 89 ? 4.652 -4.711 -21.212 1.00 72.25 89 HIS A O 1
ATOM 744 N N . TYR A 1 90 ? 5.580 -2.917 -20.232 1.00 63.81 90 TYR A N 1
ATOM 745 C CA . TYR A 1 90 ? 5.418 -3.407 -18.857 1.00 63.81 90 TYR A CA 1
ATOM 746 C C . TYR A 1 90 ? 3.946 -3.556 -18.463 1.00 63.81 90 TYR A C 1
ATOM 748 O O . TYR A 1 90 ? 3.593 -4.505 -17.770 1.00 63.81 90 TYR A O 1
ATOM 756 N N . VAL A 1 91 ? 3.074 -2.677 -18.958 1.00 60.59 91 VAL A N 1
ATOM 757 C CA . VAL A 1 91 ? 1.622 -2.792 -18.760 1.00 60.59 91 VAL A CA 1
ATOM 758 C C . VAL A 1 91 ? 1.065 -4.015 -19.490 1.00 60.59 91 VAL A C 1
ATOM 760 O O . VAL A 1 91 ? 0.280 -4.768 -18.917 1.00 60.59 91 VAL A O 1
ATOM 763 N N . ARG A 1 92 ? 1.507 -4.271 -20.729 1.00 60.97 92 ARG A N 1
ATOM 764 C CA . ARG A 1 92 ? 1.122 -5.483 -21.479 1.00 60.97 92 ARG A CA 1
ATOM 765 C C . ARG A 1 92 ? 1.673 -6.776 -20.879 1.00 60.97 92 ARG A C 1
ATOM 767 O O . ARG A 1 92 ? 1.020 -7.808 -20.979 1.00 60.97 92 ARG A O 1
ATOM 774 N N . LEU A 1 93 ? 2.849 -6.718 -20.259 1.00 61.38 93 LEU A N 1
ATOM 775 C CA . LEU A 1 93 ? 3.429 -7.791 -19.447 1.00 61.38 93 LEU A CA 1
ATOM 776 C C . LEU A 1 93 ? 2.835 -7.860 -18.036 1.00 61.38 93 LEU A C 1
ATOM 778 O O . LEU A 1 93 ? 3.360 -8.622 -17.224 1.00 61.38 93 LEU A O 1
ATOM 782 N N . GLY A 1 94 ? 1.808 -7.051 -17.734 1.00 58.34 94 GLY A N 1
ATOM 783 C CA . GLY A 1 94 ? 1.236 -6.906 -16.401 1.00 58.34 94 GLY A CA 1
ATOM 784 C C . GLY A 1 94 ? 1.053 -8.248 -15.701 1.00 58.34 94 GLY A C 1
ATOM 785 O O . GLY A 1 94 ? 0.863 -9.265 -16.366 1.00 58.34 94 GLY A O 1
ATOM 786 N N . LEU A 1 95 ? 1.123 -8.232 -14.365 1.00 60.97 95 LEU A N 1
ATOM 787 C CA . LEU A 1 95 ? 1.035 -9.421 -13.506 1.00 60.97 95 LEU A CA 1
ATOM 788 C C . LEU A 1 95 ? 0.079 -10.469 -14.098 1.00 60.97 95 LEU A C 1
ATOM 790 O O . LEU A 1 95 ? -1.031 -10.092 -14.453 1.00 60.97 95 LEU A O 1
ATOM 794 N N . PRO A 1 96 ? 0.462 -11.749 -14.250 1.00 68.88 96 PRO A N 1
ATOM 795 C CA . PRO A 1 96 ? -0.419 -12.750 -14.847 1.00 68.88 96 PRO A CA 1
ATOM 796 C C . PRO A 1 96 ? -1.829 -12.669 -14.252 1.00 68.88 96 PRO A C 1
ATOM 798 O O . PRO A 1 96 ? -1.964 -12.487 -13.042 1.00 68.88 96 PRO A O 1
ATOM 801 N N . HIS A 1 97 ? -2.866 -12.751 -15.090 1.00 66.50 97 HIS A N 1
ATOM 802 C CA . HIS A 1 97 ? -4.260 -12.620 -14.649 1.00 66.50 97 HIS A CA 1
ATOM 803 C C . HIS A 1 97 ? -4.552 -13.510 -13.435 1.00 66.50 97 HIS A C 1
ATOM 805 O O . HIS A 1 97 ? -5.016 -13.017 -12.415 1.00 66.50 97 HIS A O 1
ATOM 811 N N . ASP A 1 98 ? -4.115 -14.764 -13.502 1.00 69.06 98 ASP A N 1
ATOM 812 C CA . ASP A 1 98 ? -4.255 -15.761 -12.442 1.00 69.06 98 ASP A CA 1
ATOM 813 C C . ASP A 1 98 ? -3.568 -15.338 -11.131 1.00 69.06 98 ASP A C 1
ATOM 815 O O . ASP A 1 98 ? -4.061 -15.609 -10.042 1.00 69.06 98 ASP A O 1
ATOM 819 N N . PHE A 1 99 ? -2.432 -14.636 -11.215 1.00 68.62 99 PHE A N 1
ATOM 820 C CA . PHE A 1 99 ? -1.733 -14.113 -10.040 1.00 68.62 99 PHE A CA 1
ATOM 821 C C . PHE A 1 99 ? -2.477 -12.923 -9.425 1.00 68.62 99 PHE A C 1
ATOM 823 O O . PHE A 1 99 ? -2.535 -12.801 -8.203 1.00 68.62 99 PHE A O 1
ATOM 830 N N . ARG A 1 100 ? -3.071 -12.060 -10.259 1.00 69.19 100 ARG A N 1
ATOM 831 C CA . ARG A 1 100 ? -3.928 -10.964 -9.786 1.00 69.19 100 ARG A CA 1
ATOM 832 C C . ARG A 1 100 ? -5.189 -11.494 -9.120 1.00 69.19 100 ARG A C 1
ATOM 834 O O . ARG A 1 100 ? -5.490 -11.063 -8.015 1.00 69.19 100 ARG A O 1
ATOM 841 N N . GLU A 1 101 ? -5.881 -12.444 -9.744 1.00 73.94 101 GLU A N 1
ATOM 842 C CA . GLU A 1 101 ? -7.065 -13.077 -9.156 1.00 73.94 101 GLU A CA 1
ATOM 843 C C . GLU A 1 101 ? -6.731 -13.757 -7.830 1.00 73.94 101 GLU A C 1
ATOM 845 O O . GLU A 1 101 ? -7.405 -13.496 -6.838 1.00 73.94 101 GLU A O 1
ATOM 850 N N . ALA A 1 102 ? -5.640 -14.528 -7.772 1.00 75.69 102 ALA A N 1
ATOM 851 C CA . ALA A 1 102 ? -5.212 -15.185 -6.542 1.00 75.69 102 ALA A CA 1
ATOM 852 C C . ALA A 1 102 ? -4.904 -14.187 -5.412 1.00 75.69 102 ALA A C 1
ATOM 854 O O . ALA A 1 102 ? -5.254 -14.435 -4.259 1.00 75.69 102 ALA A O 1
ATOM 855 N N . ILE A 1 103 ? -4.265 -13.049 -5.717 1.00 75.19 103 ILE A N 1
ATOM 856 C CA . ILE A 1 103 ? -4.014 -11.999 -4.720 1.00 75.19 103 ILE A CA 1
ATOM 857 C C . ILE A 1 103 ? -5.322 -11.349 -4.279 1.00 75.19 103 ILE A C 1
ATOM 859 O O . ILE A 1 103 ? -5.541 -11.197 -3.080 1.00 75.19 103 ILE A O 1
ATOM 863 N N . THR A 1 104 ? -6.185 -10.968 -5.217 1.00 74.19 104 THR A N 1
ATOM 864 C CA . THR A 1 104 ? -7.461 -10.318 -4.904 1.00 74.19 104 THR A CA 1
ATOM 865 C C . THR A 1 104 ? -8.350 -11.232 -4.063 1.00 74.19 104 THR A C 1
ATOM 867 O O . THR A 1 104 ? -8.919 -10.779 -3.072 1.00 74.19 104 THR A O 1
ATOM 870 N N . GLU A 1 105 ? -8.412 -12.523 -4.390 1.00 80.38 105 GLU A N 1
ATOM 871 C CA . GLU A 1 105 ? -9.149 -13.525 -3.620 1.00 80.38 105 GLU A CA 1
ATOM 872 C C . GLU A 1 105 ? -8.545 -13.720 -2.225 1.00 80.38 105 GLU A C 1
ATOM 874 O O . GLU A 1 105 ? -9.266 -13.656 -1.230 1.00 80.38 105 GLU A O 1
ATOM 879 N N . ALA A 1 106 ? -7.222 -13.885 -2.117 1.00 74.94 106 ALA A N 1
ATOM 880 C CA . ALA A 1 106 ? -6.556 -14.055 -0.826 1.00 74.94 106 ALA A CA 1
ATOM 881 C C . ALA A 1 106 ? -6.731 -12.828 0.086 1.00 74.94 106 ALA A C 1
ATOM 883 O O . ALA A 1 106 ? -6.963 -12.967 1.292 1.00 74.94 106 ALA A O 1
ATOM 884 N N . VAL A 1 107 ? -6.649 -11.621 -0.480 1.00 76.69 107 VAL A N 1
ATOM 885 C CA . VAL A 1 107 ? -6.880 -10.369 0.248 1.00 76.69 107 VAL A CA 1
ATOM 886 C C . VAL A 1 107 ? -8.349 -10.245 0.652 1.00 76.69 107 VAL A C 1
ATOM 888 O O . VAL A 1 107 ? -8.620 -9.927 1.808 1.00 76.69 107 VAL A O 1
ATOM 891 N N . GLY A 1 108 ? -9.288 -10.552 -0.248 1.00 76.06 108 GLY A 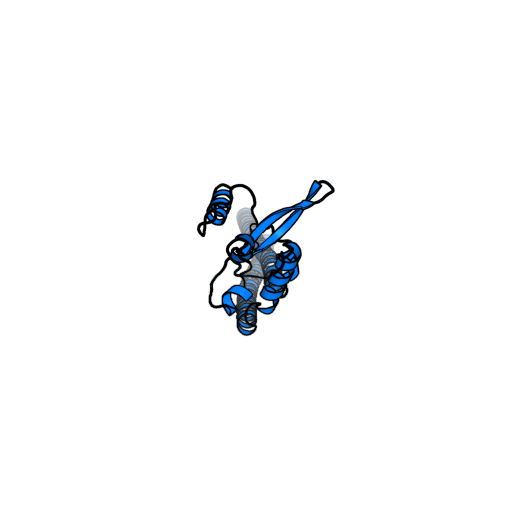N 1
ATOM 892 C CA . GLY A 1 108 ? -10.723 -10.561 0.041 1.00 76.06 108 GLY A CA 1
ATOM 893 C C . GLY A 1 108 ? -11.083 -11.523 1.174 1.00 76.06 108 GLY A C 1
ATOM 894 O O . GLY A 1 108 ? -11.703 -11.118 2.153 1.00 76.06 108 GLY A O 1
ATOM 895 N N . ALA A 1 109 ? -10.596 -12.763 1.115 1.00 78.06 109 ALA A N 1
ATOM 896 C CA . ALA A 1 109 ? -10.830 -13.768 2.151 1.00 78.06 109 ALA A CA 1
ATOM 897 C C . ALA A 1 109 ? -10.244 -13.360 3.514 1.00 78.06 109 ALA A C 1
ATOM 899 O O . ALA A 1 109 ? -10.867 -13.570 4.557 1.00 78.06 109 ALA A O 1
ATOM 900 N N . THR A 1 110 ? -9.056 -12.747 3.520 1.00 74.06 110 THR A N 1
ATOM 901 C CA . THR A 1 110 ? -8.435 -12.239 4.753 1.00 74.06 110 THR A CA 1
ATOM 902 C C . THR A 1 110 ? -9.252 -11.089 5.341 1.00 74.06 110 THR A C 1
ATOM 904 O O . THR A 1 110 ? -9.497 -11.066 6.546 1.00 74.06 110 THR A O 1
ATOM 907 N N . LEU A 1 111 ? -9.725 -10.165 4.498 1.00 73.50 111 LEU A N 1
ATOM 908 C CA . LEU A 1 111 ? -10.592 -9.060 4.910 1.00 73.50 111 LEU A CA 1
ATOM 909 C C . LEU A 1 111 ? -11.910 -9.559 5.498 1.00 73.50 111 LEU A C 1
ATOM 911 O O . LEU A 1 111 ? -12.323 -9.071 6.548 1.00 73.50 111 LEU A O 1
ATOM 915 N N . ASP A 1 112 ? -12.551 -10.534 4.860 1.00 77.81 112 ASP A N 1
ATOM 916 C CA . ASP A 1 112 ? -13.803 -11.109 5.347 1.00 77.81 112 ASP A CA 1
ATOM 917 C C . ASP A 1 112 ? -13.618 -11.794 6.706 1.00 77.81 112 ASP A C 1
ATOM 919 O O . ASP A 1 112 ? -14.447 -11.621 7.603 1.00 77.81 112 ASP A O 1
ATOM 923 N N . ASN A 1 113 ? -12.510 -12.517 6.894 1.00 78.81 113 ASN A N 1
ATOM 924 C CA . ASN A 1 113 ? -12.194 -13.174 8.161 1.00 78.81 113 ASN A CA 1
ATOM 925 C C . ASN A 1 113 ? -11.919 -12.161 9.287 1.00 78.81 113 ASN A C 1
ATOM 927 O O . ASN A 1 113 ? -12.476 -12.276 10.380 1.00 78.81 113 ASN A O 1
ATOM 931 N N . GLU A 1 114 ? -11.123 -11.124 9.013 1.00 74.44 114 GLU A N 1
ATOM 932 C CA . GLU A 1 114 ? -10.883 -10.038 9.969 1.00 74.44 114 GLU A CA 1
ATOM 933 C C . GLU A 1 114 ? -12.187 -9.300 10.300 1.00 74.44 114 GLU A C 1
ATOM 935 O O . GLU A 1 114 ? -12.511 -9.096 11.469 1.00 74.44 114 GLU A O 1
ATOM 940 N N . GLN A 1 115 ? -13.017 -8.977 9.303 1.00 76.62 115 GLN A N 1
ATOM 941 C CA . GLN A 1 115 ? -14.330 -8.376 9.547 1.00 76.62 115 GLN A CA 1
ATOM 942 C C . GLN A 1 115 ? -15.237 -9.274 10.396 1.00 76.62 115 GLN A C 1
ATOM 944 O O . GLN A 1 115 ? -15.961 -8.760 11.251 1.00 76.62 115 GLN A O 1
ATOM 949 N N . ALA A 1 116 ? -15.229 -10.591 10.180 1.00 79.88 116 ALA A N 1
ATOM 950 C CA . ALA A 1 116 ? -16.014 -11.535 10.968 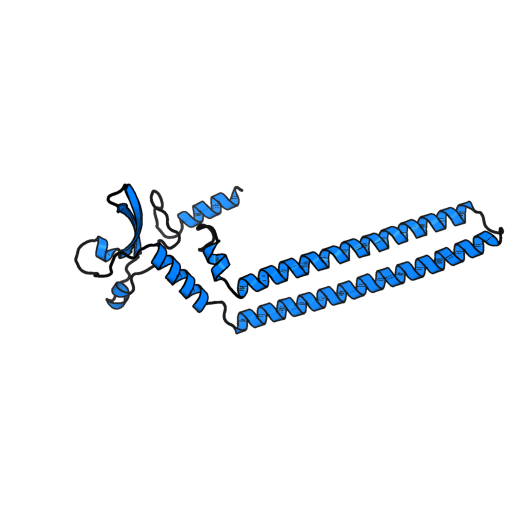1.00 79.88 116 ALA A CA 1
ATOM 951 C C . ALA A 1 116 ? -15.554 -11.567 12.434 1.00 79.88 116 ALA A C 1
ATOM 953 O O . ALA A 1 116 ? -16.376 -11.370 13.330 1.00 79.88 116 ALA A O 1
ATOM 954 N N . ASN A 1 117 ? -14.249 -11.709 12.675 1.00 80.06 117 ASN A N 1
ATOM 955 C CA . ASN A 1 117 ? -13.658 -11.690 14.015 1.00 80.06 117 ASN A CA 1
ATOM 956 C C . ASN A 1 117 ? -13.984 -10.378 14.754 1.00 80.06 117 ASN A C 1
ATOM 958 O O . ASN A 1 117 ? -14.432 -10.363 15.900 1.00 80.06 117 ASN A O 1
ATOM 962 N N . LEU A 1 118 ? -13.872 -9.247 14.060 1.00 75.38 118 LEU A N 1
ATOM 963 C CA . LEU A 1 118 ? -14.190 -7.945 14.636 1.00 75.38 118 LEU A CA 1
ATOM 964 C C . LEU A 1 118 ? -15.691 -7.777 14.932 1.00 75.38 118 LEU A C 1
ATOM 966 O O . LEU A 1 118 ? -16.049 -7.213 15.970 1.00 75.38 118 LEU A O 1
ATOM 970 N N . ARG A 1 119 ? -16.593 -8.306 14.090 1.00 80.06 119 ARG A N 1
ATOM 971 C CA . ARG A 1 119 ? -18.039 -8.350 14.396 1.00 80.06 119 ARG A CA 1
ATOM 972 C C . ARG A 1 119 ? -18.317 -9.159 15.662 1.00 80.06 119 ARG A C 1
ATOM 974 O O . ARG A 1 119 ? -19.161 -8.745 16.458 1.00 80.06 119 ARG A O 1
ATOM 981 N N . GLU A 1 120 ? -17.614 -10.270 15.872 1.00 84.62 120 GLU A N 1
ATOM 982 C CA . GLU A 1 120 ? -17.729 -11.071 17.096 1.00 84.62 120 GLU A CA 1
ATOM 983 C C . GLU A 1 120 ? -17.251 -10.303 18.331 1.00 84.62 120 GLU A C 1
ATOM 985 O O . GLU A 1 120 ? -17.956 -10.276 19.343 1.00 84.62 120 GLU A O 1
ATOM 990 N N . ILE A 1 121 ? -16.118 -9.601 18.236 1.00 83.19 121 ILE A N 1
ATOM 991 C CA . ILE A 1 121 ? -15.599 -8.740 19.308 1.00 83.19 121 ILE A CA 1
ATOM 992 C C . ILE A 1 121 ? -16.612 -7.639 19.661 1.00 83.19 121 ILE A C 1
ATOM 994 O O . ILE A 1 121 ? -16.970 -7.475 20.829 1.00 83.19 121 ILE A O 1
ATOM 998 N N . HIS A 1 122 ? -17.153 -6.929 18.663 1.00 83.44 122 HIS A N 1
ATOM 999 C CA . HIS A 1 122 ? -18.186 -5.908 18.879 1.00 83.44 122 HIS A CA 1
ATOM 1000 C C . HIS A 1 122 ? -19.471 -6.492 19.486 1.00 83.44 122 HIS A C 1
ATOM 1002 O O . HIS A 1 122 ? -20.090 -5.868 20.353 1.00 83.44 122 HIS A O 1
ATOM 1008 N N . ALA A 1 123 ? -19.885 -7.691 19.068 1.00 86.00 123 ALA A N 1
ATOM 1009 C CA . ALA A 1 123 ? -21.015 -8.388 19.676 1.00 86.00 123 ALA A CA 1
ATOM 1010 C C . ALA A 1 123 ? -20.731 -8.767 21.142 1.00 86.00 123 ALA A C 1
ATOM 1012 O O . ALA A 1 123 ? -21.636 -8.713 21.978 1.00 86.00 123 ALA A O 1
ATOM 1013 N N . GLY A 1 124 ? -19.481 -9.110 21.467 1.00 87.56 124 GLY A N 1
ATOM 1014 C CA . GLY A 1 124 ? -18.997 -9.324 22.829 1.00 87.56 124 GLY A CA 1
ATOM 1015 C C . GLY A 1 124 ? -19.114 -8.069 23.694 1.00 87.56 124 GLY A C 1
ATOM 1016 O O . GLY A 1 124 ? -19.742 -8.127 24.754 1.00 87.56 124 GLY A O 1
ATOM 1017 N N . TYR A 1 125 ? -18.604 -6.929 23.213 1.00 87.38 125 TYR A N 1
ATOM 1018 C CA . TYR A 1 125 ? -18.714 -5.645 23.914 1.00 87.38 125 TYR A CA 1
ATOM 1019 C C . TYR A 1 125 ? -20.170 -5.224 24.132 1.00 87.38 125 TYR A C 1
ATOM 1021 O O . TYR A 1 125 ? -20.533 -4.860 25.246 1.00 87.38 125 TYR A O 1
ATOM 1029 N N . ARG A 1 126 ? -21.043 -5.365 23.124 1.00 88.00 126 ARG A N 1
ATOM 1030 C CA . ARG A 1 126 ? -22.485 -5.089 23.281 1.00 88.00 126 ARG A CA 1
ATOM 1031 C C . ARG A 1 126 ? -23.119 -5.937 24.381 1.00 88.00 126 ARG A C 1
ATOM 1033 O O . ARG A 1 126 ? -23.750 -5.398 25.281 1.00 88.00 126 ARG A O 1
ATOM 1040 N N . LYS A 1 127 ? -22.868 -7.252 24.379 1.00 91.81 127 LYS A N 1
ATOM 1041 C CA . LYS A 1 127 ? -23.354 -8.146 25.444 1.00 91.81 127 LYS A CA 1
ATOM 1042 C C . LYS A 1 127 ? -22.807 -7.761 26.819 1.00 91.81 127 LYS A C 1
ATOM 1044 O O . LYS A 1 127 ? -23.495 -7.957 27.819 1.00 91.81 127 LYS A O 1
ATOM 1049 N N . GLN A 1 128 ? -21.568 -7.279 26.900 1.00 89.88 128 GLN A N 1
ATOM 1050 C CA . GLN A 1 128 ? -20.988 -6.799 28.153 1.00 89.88 128 GLN A CA 1
ATOM 1051 C C . GLN A 1 128 ? -21.694 -5.531 28.641 1.00 89.88 128 GLN A C 1
ATOM 1053 O O . GLN A 1 128 ? -22.067 -5.479 29.811 1.00 89.88 128 GLN A O 1
ATOM 1058 N N . LEU A 1 129 ? -21.934 -4.564 27.753 1.00 91.00 129 LEU A N 1
ATOM 1059 C CA . LEU A 1 129 ? -22.671 -3.336 28.056 1.00 91.00 129 LEU A CA 1
ATOM 1060 C C . LEU A 1 129 ? -24.096 -3.638 28.541 1.00 91.00 129 LEU A C 1
ATOM 1062 O O . LEU A 1 129 ? -24.491 -3.130 29.586 1.00 91.00 129 LEU A O 1
ATOM 1066 N N . ASP A 1 130 ? -24.817 -4.548 27.878 1.00 92.00 130 ASP A N 1
ATOM 1067 C CA . ASP A 1 130 ? -26.163 -4.964 28.299 1.00 92.00 130 ASP A CA 1
ATOM 1068 C C . ASP A 1 130 ? -26.155 -5.572 29.713 1.00 92.00 130 ASP A C 1
ATOM 1070 O O . ASP A 1 130 ? -27.005 -5.270 30.552 1.00 92.00 130 ASP A O 1
ATOM 1074 N N . ARG A 1 131 ? -25.161 -6.420 30.024 1.00 92.69 131 ARG A N 1
ATOM 1075 C CA . ARG A 1 131 ? -25.008 -7.003 31.370 1.00 92.69 131 ARG A CA 1
ATOM 1076 C C . ARG A 1 131 ? -24.691 -5.947 32.425 1.00 92.69 131 ARG A C 1
ATOM 1078 O O . ARG A 1 131 ? -25.148 -6.089 33.560 1.00 92.69 131 ARG A O 1
ATOM 1085 N N . LEU A 1 132 ? -23.879 -4.949 32.082 1.00 91.19 132 LEU A N 1
ATOM 1086 C CA . LEU A 1 132 ? -23.542 -3.845 32.977 1.00 91.19 132 LEU A CA 1
ATOM 1087 C C . LEU A 1 132 ? -24.770 -2.972 33.248 1.00 91.19 132 LEU A C 1
ATOM 1089 O O . LEU A 1 132 ? -25.033 -2.698 34.414 1.00 91.19 132 LEU A O 1
ATOM 1093 N N . ALA A 1 133 ? -25.569 -2.665 32.223 1.00 90.00 133 ALA A N 1
ATOM 1094 C CA . ALA A 1 133 ? -26.818 -1.915 32.359 1.00 90.00 133 ALA A CA 1
ATOM 1095 C C . ALA A 1 133 ? -27.825 -2.633 33.275 1.00 90.00 133 ALA A C 1
ATOM 1097 O O . ALA A 1 133 ? -28.336 -2.052 34.225 1.00 90.00 133 ALA A O 1
ATOM 1098 N N . VAL A 1 134 ? -28.034 -3.942 33.085 1.00 92.88 134 VAL A N 1
ATOM 1099 C CA . VAL A 1 134 ? -28.909 -4.735 33.974 1.00 92.88 134 VAL A CA 1
ATOM 1100 C C . VAL A 1 134 ? -28.391 -4.762 35.417 1.00 92.88 134 VAL A C 1
ATOM 1102 O O . VAL A 1 134 ? -29.172 -4.835 36.365 1.00 92.88 134 VAL A O 1
ATOM 1105 N N . ARG A 1 135 ? -27.068 -4.760 35.614 1.00 88.44 135 ARG A N 1
ATOM 1106 C CA . ARG A 1 135 ? -26.466 -4.733 36.954 1.00 88.44 135 ARG A CA 1
ATOM 1107 C C . ARG A 1 135 ? -26.603 -3.357 37.607 1.00 88.44 135 ARG A C 1
ATOM 1109 O O . ARG A 1 135 ? -26.773 -3.309 38.822 1.00 88.44 135 ARG A O 1
ATOM 1116 N N . GLU A 1 136 ? -26.503 -2.290 36.823 1.00 89.19 136 GLU A N 1
ATOM 1117 C CA . GLU A 1 136 ? -26.731 -0.912 37.254 1.00 89.19 136 GLU A CA 1
ATOM 1118 C C . GLU A 1 136 ? -28.173 -0.724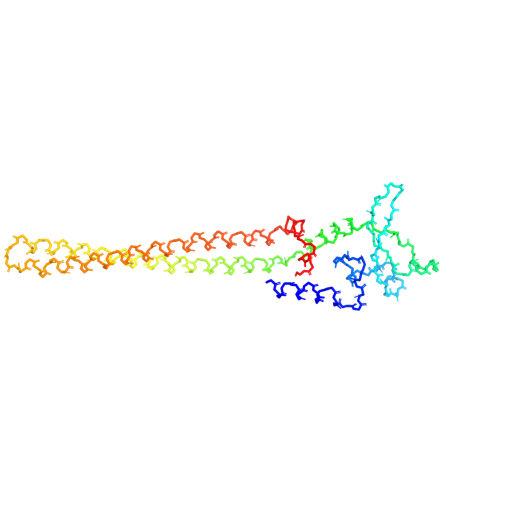 37.730 1.00 89.19 136 GLU A C 1
ATOM 1120 O O . GLU A 1 136 ? -28.361 -0.375 38.890 1.00 89.19 136 GLU A O 1
ATOM 1125 N N . GLU A 1 137 ? -29.166 -1.091 36.913 1.00 88.44 137 GLU A N 1
ATOM 1126 C CA . GLU A 1 137 ? -30.595 -1.043 37.275 1.00 88.44 137 GLU A CA 1
ATOM 1127 C C . GLU A 1 137 ? -30.873 -1.785 38.590 1.00 88.44 137 GLU A C 1
ATOM 1129 O O . GLU A 1 137 ? -31.401 -1.218 39.540 1.00 88.44 137 GLU A O 1
ATOM 1134 N N . LYS A 1 138 ? -30.371 -3.020 38.736 1.00 87.38 138 LYS A N 1
ATOM 1135 C CA . LYS A 1 138 ? -30.526 -3.787 39.987 1.00 87.38 138 LYS A CA 1
ATOM 1136 C C . LYS A 1 138 ? -29.896 -3.117 41.207 1.00 87.38 138 LYS A C 1
ATOM 1138 O O . LYS A 1 138 ? -30.348 -3.335 42.327 1.00 87.38 138 LYS A O 1
ATOM 1143 N N . LEU A 1 139 ? -28.792 -2.391 41.029 1.00 85.38 139 LEU A N 1
ATOM 1144 C CA . LEU A 1 139 ? -28.156 -1.653 42.122 1.00 85.38 139 LEU A CA 1
ATOM 1145 C C . LEU A 1 139 ? -28.946 -0.398 42.487 1.00 85.38 139 LEU A C 1
ATOM 1147 O O . LEU A 1 139 ? -28.925 -0.022 43.658 1.00 85.38 139 LEU A O 1
ATOM 1151 N N . LEU A 1 140 ? -29.613 0.224 41.514 1.00 84.25 140 LEU A N 1
ATOM 1152 C CA . LEU A 1 140 ? -30.514 1.350 41.730 1.00 84.25 140 LEU A CA 1
ATOM 1153 C C . LEU A 1 140 ? -31.773 0.895 42.477 1.00 84.25 140 LEU A C 1
ATOM 1155 O O . LEU A 1 140 ? -32.049 1.459 43.532 1.00 84.25 140 LEU A O 1
ATOM 1159 N N . ASP A 1 141 ? -32.419 -0.195 42.047 1.00 84.81 141 ASP A N 1
ATOM 1160 C CA . ASP A 1 141 ? -33.566 -0.803 42.746 1.00 84.81 141 ASP A CA 1
ATOM 1161 C C . ASP A 1 141 ? -33.235 -1.095 44.224 1.00 84.81 141 ASP A C 1
ATOM 1163 O O . ASP A 1 141 ? -33.956 -0.727 45.150 1.00 84.81 141 ASP A O 1
ATOM 1167 N N . LEU A 1 142 ? -32.072 -1.708 44.475 1.00 80.88 142 LEU A N 1
ATOM 1168 C CA . LEU A 1 142 ? -31.595 -2.023 45.828 1.00 80.88 142 LEU A CA 1
ATOM 1169 C C . LEU A 1 142 ? -31.239 -0.783 46.667 1.00 80.88 142 LEU A C 1
ATOM 1171 O O . LEU A 1 142 ? -31.162 -0.873 47.896 1.00 80.88 142 LEU A O 1
ATOM 1175 N N . ALA A 1 143 ? -30.966 0.357 46.031 1.00 77.56 143 ALA A N 1
ATOM 1176 C CA . ALA A 1 143 ? -30.698 1.612 46.724 1.00 77.56 143 ALA A CA 1
ATOM 1177 C C . ALA A 1 143 ? -31.986 2.275 47.238 1.00 77.56 143 ALA A C 1
ATOM 1179 O O . ALA A 1 143 ? -31.927 2.997 48.240 1.00 77.56 143 ALA A O 1
ATOM 1180 N N . GLU A 1 144 ? -33.127 2.016 46.592 1.00 77.44 144 GLU A N 1
ATOM 1181 C CA . GLU A 1 144 ? -34.444 2.528 46.994 1.00 77.44 144 GLU A CA 1
ATOM 1182 C C . GLU A 1 144 ? -34.934 1.891 48.301 1.00 77.44 144 GLU A C 1
ATOM 1184 O O . GLU A 1 144 ? -35.474 2.589 49.159 1.00 77.44 144 GLU A O 1
ATOM 1189 N N . ASP A 1 145 ? -34.627 0.609 48.526 1.00 76.50 145 ASP A N 1
ATOM 1190 C CA . ASP A 1 145 ? -35.041 -0.143 49.721 1.00 76.50 145 ASP A CA 1
ATOM 1191 C C . ASP A 1 145 ? -34.331 0.288 51.027 1.00 76.50 145 ASP A C 1
ATOM 1193 O O . ASP A 1 145 ? -34.634 -0.214 52.109 1.00 76.50 145 ASP A O 1
ATOM 1197 N N . SER A 1 146 ? -33.403 1.256 50.984 1.00 63.78 146 SER A N 1
ATOM 1198 C CA . SER A 1 146 ? -32.704 1.889 52.128 1.00 63.78 146 SER A CA 1
ATOM 1199 C C . SER A 1 146 ? -31.965 0.966 53.124 1.00 63.78 146 SER A C 1
ATOM 1201 O O . SER A 1 146 ? -31.312 1.452 54.048 1.00 63.78 146 SER A O 1
ATOM 1203 N N . ALA A 1 147 ? -31.975 -0.351 52.906 1.00 70.50 147 ALA A N 1
ATOM 1204 C CA . ALA A 1 147 ? -31.350 -1.354 53.770 1.00 70.50 147 ALA A CA 1
ATOM 1205 C C . ALA A 1 147 ? -29.821 -1.465 53.602 1.00 70.50 147 ALA A C 1
ATOM 1207 O O . ALA A 1 147 ? -29.143 -2.073 54.434 1.00 70.50 147 ALA A O 1
ATOM 1208 N N . LEU A 1 148 ? -29.256 -0.903 52.527 1.00 73.56 148 LEU A N 1
ATOM 1209 C CA . LEU A 1 148 ? -27.847 -1.066 52.160 1.00 73.56 148 LEU A CA 1
ATOM 1210 C C . LEU A 1 148 ? -27.015 0.216 52.366 1.00 73.56 148 LEU A C 1
ATOM 1212 O O . LEU A 1 148 ? -27.489 1.321 52.093 1.00 73.56 148 LEU A O 1
ATOM 1216 N N . PRO A 1 149 ? -25.733 0.102 52.778 1.00 81.94 149 PRO A N 1
ATOM 1217 C CA . PRO A 1 149 ? -24.846 1.256 52.906 1.00 81.94 149 PRO A CA 1
ATOM 1218 C C . PRO A 1 149 ? -24.618 1.955 51.557 1.00 81.94 149 PRO A C 1
ATOM 1220 O O . PRO A 1 149 ? -23.994 1.391 50.654 1.00 81.94 149 PRO A O 1
ATOM 1223 N N . ARG A 1 150 ? -25.060 3.215 51.446 1.00 79.12 150 ARG A N 1
ATOM 1224 C CA . ARG A 1 150 ? -24.946 4.044 50.227 1.00 79.12 150 ARG A CA 1
ATOM 1225 C C . ARG A 1 150 ? -23.521 4.132 49.675 1.00 79.12 150 ARG A C 1
ATOM 1227 O O . ARG A 1 150 ? -23.329 4.152 48.464 1.00 79.12 150 ARG A O 1
ATOM 1234 N N . GLU A 1 151 ? -22.509 4.126 50.541 1.00 83.81 151 GLU A N 1
ATOM 1235 C CA . GLU A 1 151 ? -21.099 4.137 50.130 1.00 83.81 151 GLU A CA 1
ATOM 1236 C C . GLU A 1 151 ? -20.714 2.913 49.289 1.00 83.81 151 GLU A C 1
ATOM 1238 O O . GLU A 1 151 ? -20.017 3.048 48.283 1.00 83.81 151 GLU A O 1
ATOM 1243 N N . LYS A 1 152 ? -21.206 1.721 49.653 1.00 81.94 152 LYS A N 1
ATOM 1244 C CA . LYS A 1 152 ? -20.926 0.483 48.913 1.00 81.94 152 LYS A CA 1
ATOM 1245 C C . LYS A 1 152 ? -21.625 0.467 47.555 1.00 81.94 152 LYS A C 1
ATOM 1247 O O . LYS A 1 152 ? -21.033 -0.011 46.590 1.00 81.94 152 LYS A O 1
ATOM 1252 N N . ILE A 1 153 ? -22.841 1.010 47.476 1.00 83.19 153 ILE A N 1
ATOM 1253 C CA . ILE A 1 153 ? -23.592 1.153 46.220 1.00 83.19 153 ILE A CA 1
ATOM 1254 C C . ILE A 1 153 ? -22.857 2.117 45.286 1.00 83.19 153 ILE A C 1
ATOM 1256 O O . ILE A 1 153 ? -22.538 1.752 44.159 1.00 83.19 153 ILE A O 1
ATOM 1260 N N . ASN A 1 154 ? -22.473 3.294 45.786 1.00 84.75 154 ASN A N 1
ATOM 1261 C CA . ASN A 1 154 ? -21.721 4.287 45.017 1.00 84.75 154 ASN A CA 1
ATOM 1262 C C . ASN A 1 154 ? -20.373 3.746 44.520 1.00 84.75 154 ASN A C 1
ATOM 1264 O O . ASN A 1 154 ? -19.984 4.006 43.383 1.00 84.75 154 ASN A O 1
ATOM 1268 N N . ALA A 1 155 ? -19.659 2.971 45.343 1.00 87.69 155 ALA A N 1
ATOM 1269 C CA . ALA A 1 155 ? -18.425 2.313 44.920 1.00 87.69 155 ALA A CA 1
ATOM 1270 C C . ALA A 1 155 ? -18.671 1.306 43.782 1.00 87.69 155 ALA A C 1
ATOM 1272 O O . ALA A 1 155 ? -17.901 1.255 42.825 1.00 87.69 155 ALA A O 1
ATOM 1273 N N . ARG A 1 156 ? -19.766 0.535 43.854 1.00 86.19 156 ARG A N 1
ATOM 1274 C CA . ARG A 1 156 ? -20.148 -0.437 42.819 1.00 86.19 156 ARG A CA 1
ATOM 1275 C C . ARG A 1 156 ? -20.580 0.241 41.514 1.00 86.19 156 ARG A C 1
ATOM 1277 O O . ARG A 1 156 ? -20.177 -0.217 40.453 1.00 86.19 156 ARG A O 1
ATOM 1284 N N . LEU A 1 157 ? -21.334 1.339 41.593 1.00 87.44 157 LEU A N 1
ATOM 1285 C CA . LEU A 1 157 ? -21.742 2.140 40.432 1.00 87.44 157 LEU A CA 1
ATOM 1286 C C . LEU A 1 157 ? -20.534 2.771 39.729 1.00 87.44 157 LEU A C 1
ATOM 1288 O O . LEU A 1 157 ? -20.423 2.691 38.511 1.00 87.44 157 LEU A O 1
ATOM 1292 N N . ARG A 1 158 ? -19.569 3.314 40.486 1.00 90.44 158 ARG A N 1
ATOM 1293 C CA . ARG A 1 158 ? -18.308 3.817 39.909 1.00 90.44 158 ARG A CA 1
ATOM 1294 C C . ARG A 1 158 ? -17.537 2.723 39.175 1.00 90.44 158 ARG A C 1
ATOM 1296 O O . ARG A 1 158 ? -17.033 2.973 38.088 1.00 90.44 158 ARG A O 1
ATOM 1303 N N . GLN A 1 159 ? -17.472 1.522 39.747 1.00 91.31 159 GLN A N 1
ATOM 1304 C CA . GLN A 1 159 ? -16.818 0.382 39.105 1.00 91.31 159 GLN A CA 1
ATOM 1305 C C . GLN A 1 159 ? -17.505 0.004 37.782 1.00 91.31 159 GLN A C 1
ATOM 1307 O O . GLN A 1 159 ? -16.826 -0.204 36.781 1.00 91.31 159 GLN A O 1
ATOM 1312 N N . ILE A 1 160 ? -18.841 -0.022 37.758 1.00 89.62 160 ILE A N 1
ATOM 1313 C CA . ILE A 1 160 ? -19.617 -0.271 36.533 1.00 89.62 160 ILE A CA 1
ATOM 1314 C C . ILE A 1 160 ? -19.350 0.811 35.486 1.00 89.62 160 ILE A C 1
ATOM 1316 O O . ILE A 1 160 ? -19.131 0.480 34.325 1.00 89.62 160 ILE A O 1
ATOM 1320 N N . GLN A 1 161 ? -19.300 2.082 35.887 1.00 90.25 161 GLN A N 1
ATOM 1321 C CA . GLN A 1 161 ? -19.020 3.180 34.965 1.00 90.25 161 GLN A CA 1
ATOM 1322 C C . GLN A 1 161 ? -17.625 3.060 34.335 1.00 90.25 161 GLN A C 1
ATOM 1324 O O . GLN A 1 161 ? -17.480 3.289 33.137 1.00 90.25 161 GLN A O 1
ATOM 1329 N N . ILE A 1 162 ? -16.610 2.663 35.111 1.00 92.31 162 ILE A N 1
ATOM 1330 C CA . ILE A 1 162 ? -15.254 2.407 34.596 1.00 92.31 162 ILE A CA 1
ATOM 1331 C C . ILE A 1 162 ? -15.275 1.262 33.574 1.00 92.31 162 ILE A C 1
ATOM 1333 O O . ILE A 1 162 ? -14.716 1.395 32.488 1.00 92.31 162 ILE A O 1
ATOM 1337 N N . GLU A 1 163 ? -15.946 0.152 33.895 1.00 89.62 163 GLU A N 1
ATOM 1338 C CA . GLU A 1 163 ? -16.075 -0.997 32.987 1.00 89.62 163 GLU A CA 1
ATOM 1339 C C . GLU A 1 163 ? -16.838 -0.640 31.701 1.00 89.62 163 GLU A C 1
ATOM 1341 O O . GLU A 1 163 ? -16.508 -1.153 30.631 1.00 89.62 163 GLU A O 1
ATOM 1346 N N . ARG A 1 164 ? -17.827 0.259 31.791 1.00 90.38 164 ARG A N 1
ATOM 1347 C CA . ARG A 1 164 ? -18.601 0.745 30.645 1.00 90.38 164 ARG A CA 1
ATOM 1348 C C . ARG A 1 164 ? -17.749 1.593 29.709 1.00 90.38 164 ARG A C 1
ATOM 1350 O O . ARG A 1 164 ? -17.717 1.313 28.517 1.00 90.38 164 ARG A O 1
ATOM 1357 N N . VAL A 1 165 ? -17.020 2.568 30.258 1.00 91.56 165 VAL A N 1
ATOM 1358 C CA . VAL A 1 165 ? -16.113 3.432 29.485 1.00 91.56 165 VAL A CA 1
ATOM 1359 C C . VAL A 1 165 ? -15.046 2.595 28.783 1.00 91.56 165 VAL A C 1
ATOM 1361 O O . VAL A 1 165 ? -14.854 2.749 27.584 1.00 91.56 165 VAL A O 1
ATOM 1364 N N . ALA A 1 166 ? -14.431 1.633 29.477 1.00 90.19 166 ALA A N 1
ATOM 1365 C CA . ALA A 1 166 ? -13.432 0.754 28.869 1.00 90.19 166 ALA A CA 1
ATOM 1366 C C . ALA A 1 166 ? -14.000 -0.088 27.704 1.00 90.19 166 ALA A C 1
ATOM 1368 O O . ALA A 1 166 ? -13.328 -0.287 26.692 1.00 90.19 166 ALA A O 1
ATOM 1369 N N . ALA A 1 167 ? -15.238 -0.580 27.825 1.00 87.12 167 ALA A N 1
ATOM 1370 C CA . ALA A 1 167 ? -15.903 -1.326 26.755 1.00 87.12 167 ALA A CA 1
ATOM 1371 C C . ALA A 1 167 ? -16.306 -0.430 25.566 1.00 87.12 167 ALA A C 1
ATOM 1373 O O . ALA A 1 167 ? -16.205 -0.858 24.417 1.00 87.12 167 ALA A O 1
ATOM 1374 N N . GLU A 1 168 ? -16.742 0.807 25.826 1.00 87.88 168 GLU A N 1
ATOM 1375 C CA . GLU A 1 168 ? -17.059 1.808 24.798 1.00 87.88 168 GLU A CA 1
ATOM 1376 C C . GLU A 1 168 ? -15.798 2.237 24.025 1.00 87.88 168 GLU A C 1
ATOM 1378 O O . GLU A 1 168 ? -15.809 2.243 22.792 1.00 87.88 168 GLU A O 1
ATOM 1383 N N . GLU A 1 169 ? -14.695 2.515 24.725 1.00 87.94 169 GLU A N 1
ATOM 1384 C CA . GLU A 1 169 ? -13.396 2.856 24.128 1.00 87.94 169 GLU A CA 1
ATOM 1385 C C . GLU A 1 169 ? -12.847 1.708 23.271 1.00 87.94 169 GLU A C 1
ATOM 1387 O O . GLU A 1 169 ? -12.467 1.922 22.118 1.00 87.94 169 GLU A O 1
ATOM 1392 N N . GLY A 1 170 ? -12.890 0.469 23.777 1.00 84.25 170 GLY A N 1
ATOM 1393 C CA . GLY A 1 170 ? -12.471 -0.711 23.015 1.00 84.25 170 GLY A CA 1
ATOM 1394 C C . GLY A 1 170 ? -13.289 -0.924 21.734 1.00 84.25 170 GLY A C 1
ATOM 1395 O O . GLY A 1 170 ? -12.758 -1.382 20.719 1.00 84.25 170 GLY A O 1
ATOM 1396 N N . MET A 1 171 ? -14.572 -0.551 21.747 1.00 83.75 171 MET A N 1
ATOM 1397 C CA . MET A 1 171 ? -15.452 -0.620 20.580 1.00 83.75 171 MET A CA 1
ATOM 1398 C C . MET A 1 171 ? -15.138 0.477 19.547 1.00 83.75 171 MET A C 1
ATOM 1400 O O . MET A 1 171 ? -15.181 0.207 18.346 1.00 83.75 171 MET A O 1
ATOM 1404 N N . GLN A 1 172 ? -14.802 1.694 19.987 1.00 80.94 172 GLN A N 1
ATOM 1405 C CA . GLN A 1 172 ? -14.397 2.787 19.094 1.00 80.94 172 GLN A CA 1
ATOM 1406 C C . GLN A 1 172 ? -13.041 2.515 18.436 1.00 80.94 172 GLN A C 1
ATOM 1408 O O . GLN A 1 172 ? -12.932 2.578 17.213 1.00 80.94 172 GLN A O 1
ATOM 1413 N N . GLU A 1 173 ? -12.034 2.119 19.220 1.00 82.25 173 GLU A N 1
ATOM 1414 C CA . GLU A 1 173 ? -10.684 1.844 18.713 1.00 82.25 173 GLU A CA 1
ATOM 1415 C C . GLU A 1 173 ? -10.688 0.726 17.657 1.00 82.25 173 GLU A C 1
ATOM 1417 O O . GLU A 1 173 ? -9.978 0.783 16.649 1.00 82.25 173 GLU A O 1
ATOM 1422 N N . THR A 1 174 ? -11.519 -0.293 17.872 1.00 75.06 174 THR A N 1
ATOM 1423 C CA . THR A 1 174 ? -11.681 -1.401 16.928 1.00 75.06 174 THR A CA 1
ATOM 1424 C C . THR A 1 174 ? -12.417 -0.958 15.658 1.00 75.06 174 THR A C 1
ATOM 1426 O O . THR A 1 174 ? -12.027 -1.350 14.559 1.00 75.06 174 THR A O 1
ATOM 1429 N N . GLY A 1 175 ? -13.428 -0.091 15.783 1.00 72.69 175 GLY A N 1
ATOM 1430 C CA . GLY A 1 175 ? -14.172 0.470 14.652 1.00 72.69 175 GLY A CA 1
ATOM 1431 C C . GLY A 1 175 ? -13.314 1.326 13.715 1.00 72.69 175 GLY A C 1
ATOM 1432 O O . GLY A 1 175 ? -13.379 1.165 12.493 1.00 72.69 175 GLY A O 1
ATOM 1433 N N . ASP A 1 176 ? -12.456 2.182 14.268 1.00 69.88 176 ASP A N 1
ATOM 1434 C CA . ASP A 1 176 ? -11.590 3.060 13.475 1.00 69.88 176 ASP A CA 1
ATOM 1435 C C . ASP A 1 176 ? -10.556 2.263 12.666 1.00 69.88 176 ASP A C 1
ATOM 1437 O O . ASP A 1 176 ? -10.349 2.532 11.477 1.00 69.88 176 ASP A O 1
ATOM 1441 N N . LYS A 1 177 ? -9.978 1.210 13.262 1.00 67.12 177 LYS A N 1
ATOM 1442 C CA . LYS A 1 177 ? -9.024 0.309 12.589 1.00 67.12 177 LYS A CA 1
ATOM 1443 C C . LYS A 1 177 ? -9.627 -0.375 11.352 1.00 67.12 177 LYS A C 1
ATOM 1445 O O . LYS A 1 177 ? -8.918 -0.541 10.358 1.00 67.12 177 LYS A O 1
ATOM 1450 N N . ILE A 1 178 ? -10.925 -0.703 11.367 1.00 65.75 178 ILE A N 1
ATOM 1451 C CA . ILE A 1 178 ? -11.635 -1.322 10.228 1.00 65.75 178 ILE A CA 1
ATOM 1452 C C . ILE A 1 178 ? -11.679 -0.378 9.027 1.00 65.75 178 ILE A C 1
ATOM 1454 O O . ILE A 1 178 ? -11.342 -0.769 7.908 1.00 65.75 178 ILE A O 1
ATOM 1458 N N . SER A 1 179 ? -12.099 0.868 9.256 1.00 63.59 179 SER A N 1
ATOM 1459 C CA . SER A 1 179 ? -12.297 1.840 8.176 1.00 63.59 179 SER A CA 1
ATOM 1460 C C . SER A 1 179 ? -10.984 2.188 7.469 1.00 63.59 179 SER A C 1
ATOM 1462 O O . SER A 1 179 ? -10.924 2.258 6.237 1.00 63.59 179 SER A O 1
ATOM 1464 N N . VAL A 1 180 ? -9.908 2.332 8.248 1.00 65.38 180 VAL A N 1
ATOM 1465 C CA . VAL A 1 180 ? -8.575 2.658 7.739 1.00 65.38 180 VAL A CA 1
ATOM 1466 C C . VAL A 1 180 ? -7.984 1.469 6.987 1.00 65.38 180 VAL A C 1
ATOM 1468 O O . VAL A 1 180 ? -7.510 1.643 5.864 1.00 65.38 180 VAL A O 1
ATOM 1471 N N . GLY A 1 181 ? -8.059 0.259 7.554 1.00 63.34 181 GLY A N 1
ATOM 1472 C CA . GLY A 1 181 ? -7.527 -0.953 6.926 1.00 63.34 181 GLY A CA 1
ATOM 1473 C C . GLY A 1 181 ? -8.168 -1.244 5.568 1.00 63.34 181 GLY A C 1
ATOM 1474 O O . GLY A 1 181 ? -7.456 -1.424 4.579 1.00 63.34 181 GLY A O 1
ATOM 1475 N N . ALA A 1 182 ? -9.503 -1.200 5.493 1.00 66.81 182 ALA A N 1
ATOM 1476 C CA . ALA A 1 182 ? -10.239 -1.452 4.253 1.00 66.81 182 ALA A CA 1
ATOM 1477 C C . ALA A 1 182 ? -9.918 -0.418 3.158 1.00 66.81 182 ALA A C 1
ATOM 1479 O O . ALA A 1 182 ? -9.703 -0.783 2.003 1.00 66.81 182 ALA A O 1
ATOM 1480 N N . THR A 1 183 ? -9.817 0.865 3.519 1.00 67.00 183 THR A N 1
ATOM 1481 C CA . THR A 1 183 ? -9.530 1.944 2.558 1.00 67.00 183 THR A CA 1
ATOM 1482 C C . THR A 1 183 ? -8.103 1.864 2.007 1.00 67.00 183 THR A C 1
ATOM 1484 O O . THR A 1 183 ? -7.874 2.096 0.819 1.00 67.00 183 THR A O 1
ATOM 1487 N N . VAL A 1 184 ? -7.125 1.542 2.860 1.00 67.25 184 VAL A N 1
ATOM 1488 C CA . VAL A 1 184 ? -5.719 1.405 2.452 1.00 67.25 184 VAL A CA 1
ATOM 1489 C C . VAL A 1 184 ? -5.545 0.214 1.508 1.00 67.25 184 VAL A C 1
ATOM 1491 O O . VAL A 1 184 ? -4.900 0.352 0.470 1.00 67.25 184 VAL A O 1
ATOM 1494 N N . LEU A 1 185 ? -6.159 -0.929 1.820 1.00 66.25 185 LEU A N 1
ATOM 1495 C CA . LEU A 1 185 ? -6.080 -2.131 0.988 1.00 66.25 185 LEU A CA 1
ATOM 1496 C C . LEU A 1 185 ? -6.785 -1.959 -0.365 1.00 66.25 185 LEU A C 1
ATOM 1498 O O . LEU A 1 185 ? -6.180 -2.285 -1.384 1.00 66.25 185 LEU A O 1
ATOM 1502 N N . ASP A 1 186 ? -7.983 -1.363 -0.407 1.00 66.62 186 ASP A N 1
ATOM 1503 C CA . ASP A 1 186 ? -8.680 -1.052 -1.670 1.00 66.62 186 ASP A CA 1
ATOM 1504 C C . ASP A 1 186 ? -7.832 -0.140 -2.573 1.00 66.62 186 ASP A C 1
ATOM 1506 O O . ASP A 1 186 ? -7.689 -0.371 -3.774 1.00 66.62 186 ASP A O 1
ATOM 1510 N N . ARG A 1 187 ? -7.164 0.860 -1.984 1.00 66.31 187 ARG A N 1
ATOM 1511 C CA . ARG A 1 187 ? -6.240 1.729 -2.721 1.00 66.31 187 ARG A CA 1
ATOM 1512 C C . ARG A 1 187 ? -5.054 0.959 -3.304 1.00 66.31 187 ARG A C 1
ATOM 1514 O O . ARG A 1 187 ? -4.644 1.260 -4.423 1.00 66.31 187 ARG A O 1
ATOM 1521 N N . HIS A 1 188 ? -4.483 0.012 -2.563 1.00 66.19 188 HIS A N 1
ATOM 1522 C CA . HIS A 1 188 ? -3.346 -0.776 -3.038 1.00 66.19 188 HIS A CA 1
ATOM 1523 C C . HIS A 1 188 ? -3.734 -1.783 -4.121 1.00 66.19 188 HIS A C 1
ATOM 1525 O O . HIS A 1 188 ? -2.973 -1.949 -5.070 1.00 66.19 188 HIS A O 1
ATOM 1531 N N . LEU A 1 189 ? -4.918 -2.390 -4.032 1.00 67.12 189 LEU A N 1
ATOM 1532 C CA . LEU A 1 189 ? -5.424 -3.289 -5.069 1.00 67.12 189 LEU A CA 1
ATOM 1533 C C . LEU A 1 189 ? -5.667 -2.547 -6.391 1.00 67.12 189 LEU A C 1
ATOM 1535 O O . LEU A 1 189 ? -5.233 -3.018 -7.437 1.00 67.12 189 LEU A O 1
ATOM 1539 N N . ARG A 1 190 ? -6.211 -1.323 -6.354 1.00 66.44 190 ARG A N 1
ATOM 1540 C CA . ARG A 1 190 ? -6.382 -0.490 -7.563 1.00 66.44 190 ARG A CA 1
ATOM 1541 C C . ARG A 1 190 ? -5.070 -0.139 -8.273 1.00 66.44 190 ARG A C 1
ATOM 1543 O O . ARG A 1 190 ? -5.076 0.082 -9.479 1.00 66.44 190 ARG A O 1
ATOM 1550 N N . LEU A 1 191 ? -3.946 -0.081 -7.551 1.00 64.75 191 LEU A N 1
ATOM 1551 C CA . LEU A 1 191 ? -2.623 0.134 -8.161 1.00 64.75 191 LEU A CA 1
ATOM 1552 C C . LEU A 1 191 ? -2.151 -1.081 -8.976 1.00 64.75 191 LEU A C 1
ATOM 1554 O O . LEU A 1 191 ? -1.297 -0.928 -9.846 1.00 64.75 191 LEU A O 1
ATOM 1558 N N . LEU A 1 192 ? -2.683 -2.274 -8.693 1.00 65.19 192 LEU A N 1
ATOM 1559 C CA . LEU A 1 192 ? -2.385 -3.498 -9.441 1.00 65.19 192 LEU A CA 1
ATOM 1560 C C . LEU A 1 192 ? -3.234 -3.622 -10.718 1.00 65.19 192 LEU A C 1
ATOM 1562 O O . LEU A 1 192 ? -2.810 -4.311 -11.650 1.00 65.19 192 LEU A O 1
ATOM 1566 N N . ASP A 1 193 ? -4.388 -2.946 -10.767 1.00 65.38 193 ASP A N 1
ATOM 1567 C CA . ASP A 1 193 ? -5.315 -2.961 -11.906 1.00 65.38 193 ASP A CA 1
ATOM 1568 C C . ASP A 1 193 ? -4.871 -2.045 -13.055 1.00 65.38 193 ASP A C 1
ATOM 1570 O O . ASP A 1 193 ? -4.972 -2.435 -14.219 1.00 65.38 193 ASP A O 1
ATOM 1574 N N . ASP A 1 194 ? -4.342 -0.853 -12.753 1.00 64.62 194 ASP A N 1
ATOM 1575 C CA . ASP A 1 194 ? -3.808 0.066 -13.767 1.00 64.62 194 ASP A CA 1
ATOM 1576 C C . ASP A 1 194 ? -2.469 0.695 -13.334 1.00 64.62 194 ASP A C 1
ATOM 1578 O O . ASP A 1 194 ? -2.442 1.696 -12.609 1.00 64.62 194 ASP A O 1
ATOM 1582 N N . PRO A 1 195 ? -1.329 0.145 -13.792 1.00 63.94 195 PRO A N 1
ATOM 1583 C CA . PRO A 1 195 ? -0.016 0.660 -13.431 1.00 63.94 195 PRO A CA 1
ATOM 1584 C C . PRO A 1 195 ? 0.391 1.920 -14.217 1.00 63.94 195 PRO A C 1
ATOM 1586 O O . PRO A 1 195 ? 1.386 2.548 -13.847 1.00 63.94 195 PRO A O 1
ATOM 1589 N N . HIS A 1 196 ? -0.334 2.328 -15.274 1.00 60.00 196 HIS A N 1
ATOM 1590 C CA . HIS A 1 196 ? 0.008 3.522 -16.071 1.00 60.00 196 HIS A CA 1
ATOM 1591 C C . HIS A 1 196 ? 0.116 4.809 -15.240 1.00 60.00 196 HIS A C 1
ATOM 1593 O O . HIS A 1 196 ? 1.160 5.470 -15.305 1.00 60.00 196 HIS A O 1
ATOM 1599 N N . PRO A 1 197 ? -0.913 5.208 -14.467 1.00 66.50 197 PRO A N 1
ATOM 1600 C CA . PRO A 1 197 ? -0.860 6.440 -13.684 1.00 66.50 197 PRO A CA 1
ATOM 1601 C C . PRO A 1 197 ? 0.250 6.404 -12.629 1.00 66.50 197 PRO A C 1
ATOM 1603 O O . PRO A 1 197 ? 0.901 7.421 -12.380 1.00 66.50 197 PRO A O 1
ATOM 1606 N N . THR A 1 198 ? 0.529 5.236 -12.051 1.00 65.62 198 THR A N 1
ATOM 1607 C CA . THR A 1 198 ? 1.599 5.046 -11.065 1.00 65.62 198 THR A CA 1
ATOM 1608 C C . THR A 1 198 ? 2.980 5.158 -11.697 1.00 65.62 198 THR A C 1
ATOM 1610 O O . THR A 1 198 ? 3.821 5.895 -11.191 1.00 65.62 198 THR A O 1
ATOM 1613 N N . TYR A 1 199 ? 3.211 4.507 -12.837 1.00 64.00 199 TYR A N 1
ATOM 1614 C CA . TYR A 1 199 ? 4.475 4.607 -13.566 1.00 64.00 199 TYR A CA 1
ATOM 1615 C C . TYR A 1 199 ? 4.744 6.042 -14.046 1.00 64.00 199 TYR A C 1
ATOM 1617 O O . TYR A 1 199 ? 5.852 6.566 -13.899 1.00 64.00 199 TYR A O 1
ATOM 1625 N N . ALA A 1 200 ? 3.712 6.714 -14.567 1.00 65.56 200 ALA A N 1
ATOM 1626 C CA . ALA A 1 200 ? 3.812 8.083 -15.060 1.00 65.56 200 ALA A CA 1
ATOM 1627 C C . ALA A 1 200 ? 4.140 9.091 -13.945 1.00 65.56 200 ALA A C 1
ATOM 1629 O O . ALA A 1 200 ? 4.916 10.018 -14.172 1.00 65.56 200 ALA A O 1
ATOM 1630 N N . THR A 1 201 ? 3.601 8.899 -12.739 1.00 66.56 201 THR A N 1
ATOM 1631 C CA . THR A 1 201 ? 3.802 9.810 -11.595 1.00 66.56 201 THR A CA 1
ATOM 1632 C C . THR A 1 201 ? 4.979 9.431 -10.691 1.00 66.56 201 THR A C 1
ATOM 1634 O O . THR A 1 201 ? 5.411 10.257 -9.885 1.00 66.56 201 THR A O 1
ATOM 1637 N N . ALA A 1 202 ? 5.532 8.222 -10.827 1.00 63.03 202 ALA A N 1
ATOM 1638 C CA . ALA A 1 202 ? 6.665 7.770 -10.032 1.00 63.03 202 ALA A CA 1
ATOM 1639 C C . ALA A 1 202 ? 7.936 8.597 -10.320 1.00 63.03 202 ALA A C 1
ATOM 1641 O O . ALA A 1 202 ? 8.244 8.873 -11.483 1.00 63.03 202 ALA A O 1
ATOM 1642 N N . PRO A 1 203 ? 8.724 8.954 -9.289 1.00 65.56 203 PRO A N 1
ATOM 1643 C CA . PRO A 1 203 ? 10.060 9.504 -9.479 1.00 65.56 203 PRO A CA 1
ATOM 1644 C C . PRO A 1 203 ? 10.971 8.505 -10.203 1.00 65.56 203 PRO A C 1
ATOM 1646 O O . PRO A 1 203 ? 10.893 7.300 -9.961 1.00 65.56 203 PRO A O 1
ATOM 1649 N N . ASP A 1 204 ? 11.920 9.001 -11.001 1.00 62.97 204 ASP A N 1
ATOM 1650 C CA . ASP A 1 204 ? 12.883 8.173 -11.754 1.00 62.97 204 ASP A CA 1
ATOM 1651 C C . ASP A 1 204 ? 13.670 7.168 -10.898 1.00 62.97 204 ASP A C 1
ATOM 1653 O O . ASP A 1 204 ? 14.168 6.170 -11.413 1.00 62.97 204 ASP A O 1
ATOM 1657 N N . ALA A 1 205 ? 13.806 7.428 -9.594 1.00 59.22 205 ALA A N 1
ATOM 1658 C CA . ALA A 1 205 ? 14.466 6.526 -8.654 1.00 59.22 205 ALA A CA 1
ATOM 1659 C C . ALA A 1 205 ? 13.673 5.235 -8.387 1.00 59.22 205 ALA A C 1
ATOM 1661 O O . ALA A 1 205 ? 14.283 4.228 -8.052 1.00 59.22 205 ALA A O 1
ATOM 1662 N N . VAL A 1 206 ? 12.345 5.272 -8.533 1.00 59.56 206 VAL A N 1
ATOM 1663 C CA . VAL A 1 206 ? 11.431 4.173 -8.173 1.00 59.56 206 VAL A CA 1
ATOM 1664 C C . VAL A 1 206 ? 10.883 3.463 -9.414 1.00 59.56 206 VAL A C 1
ATOM 1666 O O . VAL A 1 206 ? 10.473 2.319 -9.329 1.00 59.56 206 VAL A O 1
ATOM 1669 N N . ARG A 1 207 ? 10.949 4.077 -10.606 1.00 62.97 207 ARG A N 1
ATOM 1670 C CA . ARG A 1 207 ? 10.477 3.481 -11.880 1.00 62.97 207 ARG A CA 1
ATOM 1671 C C . ARG A 1 207 ? 11.190 2.189 -12.310 1.00 62.97 207 ARG A C 1
ATOM 1673 O O . ARG A 1 207 ? 10.784 1.575 -13.295 1.00 62.97 207 ARG A O 1
ATOM 1680 N N . ARG A 1 208 ? 12.285 1.821 -11.643 1.00 56.78 208 ARG A N 1
ATOM 1681 C CA . ARG A 1 208 ? 13.093 0.631 -11.945 1.00 56.78 208 ARG A CA 1
ATOM 1682 C C . ARG A 1 208 ? 12.947 -0.488 -10.904 1.00 56.78 208 ARG A C 1
ATOM 1684 O O . ARG A 1 208 ? 13.383 -1.600 -11.202 1.00 56.78 208 ARG A O 1
ATOM 1691 N N . ASP A 1 209 ? 12.388 -0.194 -9.734 1.00 48.22 209 ASP A N 1
ATOM 1692 C CA . ASP A 1 209 ? 12.159 -1.171 -8.660 1.00 48.22 209 ASP A CA 1
ATOM 1693 C C . ASP A 1 209 ? 10.759 -1.792 -8.795 1.00 48.22 209 ASP A C 1
ATOM 1695 O O . ASP A 1 209 ? 10.643 -3.008 -8.523 1.00 48.22 209 ASP A O 1
#

Foldseek 3Di:
DVVLVVLLVVLCVPQPDDPPDDDFNCANVDWDPQQVVVVDTWGWDWDWDQDPVRDIWIWTDTPVVVVVPPPDDDDTHGPVVVLVVVLVVCQVVADPPVRLVVVVVVVVVVLVVLVVVLVVLLVVLVVLLVVLVVVLVVLVVVVVVVPDDPVVSVVVNVVSVVVNVVSVVVNVVSVVCSVVVVVVVVVVSVCSVDVNVVLVPDDSSPNND

Radius of gyration: 32.79 Å; chains: 1; bounding box: 67×43×94 Å

pLDDT: mean 76.23, std 12.64, range [37.97, 92.88]

Secondary structure (DSSP, 8-state):
-HHHHHHHHHHHHTTS---SS---TTTTT-B-HHHHHTT---BEEEEEEE-TTS-EEEEEEEHHHHTTSS---PPPEEHHHHHHHHHHHHHHT-S-HHHHHHHHHHHHHHHHHHHHHHHHHHHHHHHHHHHHHHHHHHHHHHHHTS-S-HHHHHHHHHHHHHHHHHHHHHHHHHHHHHHHHHHHHHHHHHHHH-HHHHHHHS-TTTTT-

Sequence (209 aa):
MWDEVQRVMEHRSKGGQRDRVHYHYLKGLMYCDRCTQNGRASRMIFTKAEGRRGDYYDYFACRVRLEGKGQCDLPYLPAAQVEWHVADHYVRLGLPHDFREAITEAVGATLDNEQANLREIHAGYRKQLDRLAVREEKLLDLAEDSALPREKINARLRQIQIERVAAEEGMQETGDKISVGATVLDRHLRLLDDPHPTYATAPDAVRRD

InterPro domains:
  IPR050639 Site-specific recombinase resolvase [PTHR30461] (2-176)

Organism: NCBI:txid1193181